Protein AF-A0A420MS93-F1 (afdb_monomer_lite)

Secondary structure (DSSP, 8-state):
-TTTS---TT---TT-HHHHHHHHHTB-TTT--BPPHHHHHHHHHHHHHHHHHHHHHHHS-SS-B-SSSSPBPPGGGSS-HHHHHHHHIIIIISTTSSSHHHHHHHHHHHHHHHHHHH-SPPSEEE-TTSSEEEETTTEEEEHHHHHHHHHHHHHHHHHHHHHHTTT------GGG----TT---TT--GGGS--TTTTTTSS--

Structure (mmCIF, N/CA/C/O backbone):
data_AF-A0A420MS93-F1
#
_entry.id   AF-A0A420MS93-F1
#
loop_
_atom_site.group_PDB
_atom_site.id
_atom_site.type_symbol
_atom_site.label_atom_id
_atom_site.label_alt_id
_atom_site.label_comp_id
_atom_site.label_asym_id
_atom_site.label_entity_id
_atom_site.label_seq_id
_atom_site.pdbx_PDB_ins_code
_atom_site.Cartn_x
_atom_site.Cartn_y
_atom_site.Cartn_z
_atom_site.occupancy
_atom_site.B_iso_or_equiv
_atom_site.auth_seq_id
_atom_site.auth_comp_id
_atom_site.auth_asym_id
_atom_site.auth_atom_id
_atom_site.pdbx_PDB_model_num
ATOM 1 N N . MET A 1 1 ? 5.682 6.667 -18.862 1.00 58.97 1 MET A N 1
ATOM 2 C CA . MET A 1 1 ? 6.624 5.727 -18.211 1.00 58.97 1 MET A CA 1
ATOM 3 C C . MET A 1 1 ? 7.854 6.373 -17.605 1.00 58.97 1 MET A C 1
ATOM 5 O O . MET A 1 1 ? 8.342 5.848 -16.616 1.00 58.97 1 MET A O 1
ATOM 9 N N . MET A 1 2 ? 8.303 7.520 -18.122 1.00 74.69 2 MET A N 1
ATOM 10 C CA . MET A 1 2 ? 9.523 8.202 -17.669 1.00 74.69 2 MET A CA 1
ATOM 11 C C . MET A 1 2 ? 9.605 8.448 -16.148 1.00 74.69 2 MET A C 1
ATOM 13 O O . MET A 1 2 ? 10.690 8.415 -15.587 1.00 74.69 2 MET A O 1
ATOM 17 N N . PHE A 1 3 ? 8.464 8.616 -15.470 1.00 87.88 3 PHE A N 1
ATOM 1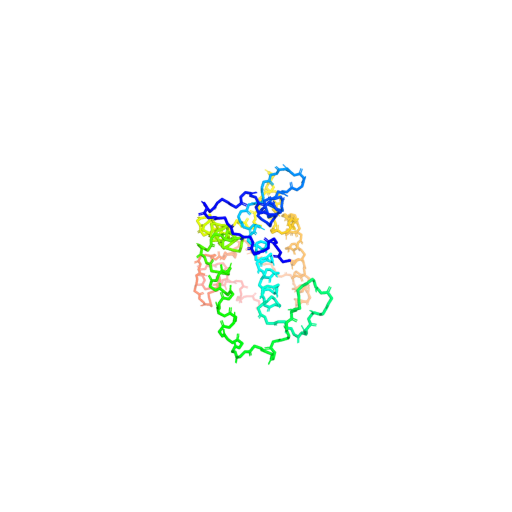8 C CA . PHE A 1 3 ? 8.397 8.848 -14.025 1.00 87.88 3 PHE A CA 1
ATOM 19 C C . PHE A 1 3 ? 8.628 7.594 -13.161 1.00 87.88 3 PHE A C 1
ATOM 21 O O . PHE A 1 3 ? 9.177 7.721 -12.076 1.00 87.88 3 PHE A O 1
ATOM 28 N N . TRP A 1 4 ? 8.257 6.389 -13.618 1.00 91.81 4 TRP A N 1
ATOM 29 C CA . TRP A 1 4 ? 8.509 5.136 -12.878 1.00 91.81 4 TRP A CA 1
ATOM 30 C C . TRP A 1 4 ? 9.915 4.589 -13.117 1.00 91.81 4 TRP A C 1
ATOM 32 O O . TRP A 1 4 ? 10.480 3.935 -12.245 1.00 91.81 4 TRP A O 1
ATOM 42 N N . THR A 1 5 ? 10.473 4.852 -14.298 1.00 92.88 5 THR A N 1
ATOM 43 C CA . THR A 1 5 ? 11.797 4.372 -14.716 1.00 92.88 5 THR A CA 1
ATOM 44 C C . THR A 1 5 ? 12.932 5.320 -14.335 1.00 92.88 5 THR A C 1
ATOM 46 O O . THR A 1 5 ? 14.063 5.094 -14.762 1.00 92.88 5 THR A O 1
ATOM 49 N N . HIS A 1 6 ? 12.641 6.393 -13.594 1.00 91.62 6 HIS A N 1
ATOM 50 C CA . HIS A 1 6 ? 13.655 7.301 -13.067 1.00 91.62 6 HIS A CA 1
ATOM 51 C C . HIS A 1 6 ? 14.640 6.527 -12.179 1.00 91.62 6 HIS A C 1
ATOM 53 O O . HIS A 1 6 ? 14.232 5.651 -11.414 1.00 91.62 6 HIS A O 1
ATOM 59 N N . GLN A 1 7 ? 15.929 6.830 -12.310 1.00 91.38 7 GLN A N 1
ATOM 60 C CA . GLN A 1 7 ? 16.981 6.299 -11.451 1.00 91.38 7 GLN A CA 1
ATOM 61 C C . GLN A 1 7 ? 17.921 7.444 -11.098 1.00 91.38 7 GLN A C 1
ATOM 63 O O . GLN A 1 7 ? 18.347 8.170 -11.999 1.00 91.38 7 GLN A O 1
ATOM 68 N N . ASP A 1 8 ? 18.253 7.568 -9.819 1.00 89.19 8 ASP A N 1
ATOM 69 C CA . ASP A 1 8 ? 19.239 8.531 -9.337 1.00 89.19 8 ASP A CA 1
ATOM 70 C C . ASP A 1 8 ? 20.461 7.765 -8.799 1.00 89.19 8 ASP A C 1
ATOM 72 O O . ASP A 1 8 ? 20.316 6.994 -7.849 1.00 89.19 8 ASP A O 1
ATOM 76 N N . PRO A 1 9 ? 21.662 7.931 -9.382 1.00 84.88 9 PRO A N 1
ATOM 77 C CA . PRO A 1 9 ? 22.868 7.242 -8.920 1.00 84.88 9 PRO A CA 1
ATOM 78 C C . PRO A 1 9 ? 23.275 7.563 -7.476 1.00 84.88 9 PRO A C 1
ATOM 80 O O . PRO A 1 9 ? 23.939 6.745 -6.844 1.00 84.88 9 PRO A O 1
ATOM 83 N N . ALA A 1 10 ? 22.903 8.736 -6.957 1.00 86.50 10 ALA A N 1
ATOM 84 C CA . ALA A 1 10 ? 23.150 9.128 -5.572 1.00 86.50 10 ALA A CA 1
ATOM 85 C C . ALA A 1 10 ? 22.087 8.573 -4.608 1.00 86.50 10 ALA A C 1
ATOM 87 O O . ALA A 1 10 ? 22.232 8.696 -3.393 1.00 86.50 10 ALA A O 1
ATOM 88 N N . GLY A 1 11 ? 21.022 7.959 -5.136 1.00 83.62 11 GLY A N 1
ATOM 89 C CA . GLY A 1 11 ? 19.898 7.457 -4.355 1.00 83.62 11 GLY A CA 1
ATOM 90 C C . GLY A 1 11 ? 18.950 8.546 -3.855 1.00 83.62 11 GLY A C 1
ATOM 91 O O . GLY A 1 11 ? 18.032 8.229 -3.103 1.00 83.62 11 GLY A O 1
ATOM 92 N N . ASP A 1 12 ? 19.132 9.802 -4.274 1.00 88.69 12 ASP A N 1
ATOM 93 C CA . ASP A 1 12 ? 18.211 10.880 -3.927 1.00 88.69 12 ASP A CA 1
ATOM 94 C C . ASP A 1 12 ? 16.959 10.825 -4.809 1.00 88.69 12 ASP A C 1
ATOM 96 O O . ASP A 1 12 ? 16.987 11.088 -6.008 1.00 88.69 12 ASP A O 1
ATOM 100 N N . MET A 1 13 ? 15.826 10.484 -4.201 1.00 91.31 13 MET A N 1
ATOM 101 C CA . MET A 1 13 ? 14.543 10.413 -4.896 1.00 91.31 13 MET A CA 1
ATOM 102 C C . MET A 1 13 ? 13.742 11.721 -4.825 1.00 91.31 13 MET A C 1
ATOM 104 O O . MET A 1 13 ? 12.578 11.736 -5.230 1.00 91.31 13 MET A O 1
ATOM 108 N N . SER A 1 14 ? 14.325 12.823 -4.343 1.00 85.00 14 SER A N 1
ATOM 109 C CA . SER A 1 14 ? 13.654 14.127 -4.234 1.00 85.00 14 SER A CA 1
ATOM 110 C C . SER A 1 14 ? 13.146 14.660 -5.581 1.00 85.00 14 SER A C 1
ATOM 112 O O . SER A 1 14 ? 12.077 15.270 -5.651 1.00 85.00 14 SER A O 1
ATOM 114 N N . SER A 1 15 ? 13.867 14.368 -6.667 1.00 87.50 15 SER A N 1
ATOM 115 C CA . SER A 1 15 ? 13.507 14.752 -8.036 1.00 87.50 15 SER A CA 1
ATOM 116 C C . SER A 1 15 ? 12.453 13.833 -8.677 1.00 87.50 15 SER A C 1
ATOM 118 O O . SER A 1 15 ? 11.887 14.155 -9.728 1.00 87.50 15 SER A O 1
ATOM 120 N N . SER A 1 16 ? 12.139 12.696 -8.045 1.00 93.00 16 SER A N 1
ATOM 121 C CA . SER A 1 16 ? 11.143 11.755 -8.547 1.00 93.00 16 SER A CA 1
ATOM 122 C C . SER A 1 16 ? 9.730 12.293 -8.356 1.00 93.00 16 SER A C 1
ATOM 124 O O . SER A 1 16 ? 9.219 12.412 -7.241 1.00 93.00 16 SER A O 1
ATOM 126 N N . VAL A 1 17 ? 9.035 12.501 -9.476 1.00 93.88 17 VAL A N 1
ATOM 127 C CA . VAL A 1 17 ? 7.630 12.940 -9.500 1.00 93.88 17 VAL A CA 1
ATOM 128 C C . VAL A 1 17 ? 6.725 12.014 -8.681 1.00 93.88 17 VAL A C 1
ATOM 130 O O . VAL A 1 17 ? 5.803 12.483 -8.019 1.00 93.88 17 VAL A O 1
ATOM 133 N N . ILE A 1 18 ? 6.978 10.701 -8.694 1.00 94.12 18 ILE A N 1
ATOM 134 C CA . ILE A 1 18 ? 6.162 9.735 -7.942 1.00 94.12 18 ILE A CA 1
ATOM 135 C C . ILE A 1 18 ? 6.384 9.884 -6.447 1.00 94.12 18 ILE A C 1
ATOM 137 O O . ILE A 1 18 ? 5.424 9.823 -5.680 1.00 94.12 18 ILE A O 1
ATOM 141 N N . ILE A 1 19 ? 7.634 10.053 -6.025 1.00 94.62 19 ILE A N 1
ATOM 142 C CA . ILE A 1 19 ? 7.959 10.187 -4.606 1.00 94.62 19 ILE A CA 1
ATOM 143 C C . ILE A 1 19 ? 7.443 11.520 -4.082 1.00 94.62 19 ILE A C 1
ATOM 145 O O . ILE A 1 19 ? 6.786 11.542 -3.043 1.00 94.62 19 ILE A O 1
ATOM 149 N N . TYR A 1 20 ? 7.577 12.590 -4.866 1.00 93.62 20 TYR A N 1
ATOM 150 C CA . TYR A 1 20 ? 6.953 13.872 -4.562 1.00 93.62 20 TYR A CA 1
ATOM 151 C C . TYR A 1 20 ? 5.424 13.763 -4.442 1.00 93.62 20 TYR A C 1
ATOM 153 O O . TYR A 1 20 ? 4.840 14.177 -3.441 1.00 93.62 20 TYR A O 1
ATOM 161 N N . TYR A 1 21 ? 4.760 13.131 -5.416 1.00 93.19 21 TYR A N 1
ATOM 162 C CA . TYR A 1 21 ? 3.319 12.866 -5.359 1.00 93.19 21 TYR A CA 1
ATOM 163 C C . TYR A 1 21 ? 2.933 12.054 -4.114 1.00 93.19 21 TYR A C 1
ATOM 165 O O . TYR A 1 21 ? 1.955 12.376 -3.441 1.00 93.19 21 TYR A O 1
ATOM 173 N N . THR A 1 22 ? 3.719 11.033 -3.771 1.00 94.00 22 THR A N 1
ATOM 174 C CA . THR A 1 22 ? 3.497 10.192 -2.585 1.00 94.00 22 THR A CA 1
ATOM 175 C C . THR A 1 22 ? 3.595 11.007 -1.301 1.00 94.00 22 THR A C 1
ATOM 177 O O . THR A 1 22 ? 2.744 10.860 -0.425 1.00 94.00 22 THR A O 1
ATOM 180 N N . ALA A 1 23 ? 4.583 11.900 -1.203 1.00 92.12 23 ALA A N 1
ATOM 181 C CA . ALA A 1 23 ? 4.745 12.792 -0.062 1.00 92.12 23 ALA A CA 1
ATOM 182 C C . ALA A 1 23 ? 3.532 13.721 0.103 1.00 92.12 23 ALA A C 1
ATOM 184 O O . ALA A 1 23 ? 2.982 13.819 1.199 1.00 92.12 23 ALA A O 1
ATOM 185 N N . VAL A 1 24 ? 3.048 14.323 -0.991 1.00 92.38 24 VAL A N 1
ATOM 186 C CA . VAL A 1 24 ? 1.844 15.176 -0.981 1.00 92.38 24 VAL A CA 1
ATOM 187 C C . VAL A 1 24 ? 0.596 14.383 -0.582 1.00 92.38 24 VAL A C 1
ATOM 189 O O . VAL A 1 24 ? -0.194 14.844 0.241 1.00 92.38 24 VAL A O 1
ATOM 192 N N . MET A 1 25 ? 0.424 13.168 -1.109 1.00 91.31 25 MET A N 1
ATOM 193 C CA . MET A 1 25 ? -0.676 12.270 -0.727 1.00 91.31 25 MET A CA 1
ATOM 194 C C . MET A 1 25 ? -0.589 11.811 0.735 1.00 91.31 25 MET A C 1
ATOM 196 O O . MET A 1 25 ? -1.599 11.432 1.328 1.00 91.31 25 MET A O 1
ATOM 200 N N . GLY A 1 26 ? 0.603 11.878 1.329 1.00 90.62 26 GLY A N 1
ATOM 201 C CA . GLY A 1 26 ? 0.845 11.649 2.745 1.00 90.62 26 GLY A CA 1
ATOM 202 C C . GLY A 1 26 ? 0.330 12.762 3.660 1.00 90.62 26 GLY A C 1
ATOM 203 O O . GLY A 1 26 ? 0.354 12.567 4.872 1.00 90.62 26 GLY A O 1
ATOM 204 N N . ILE A 1 27 ? -0.169 13.888 3.137 1.00 91.75 27 ILE A N 1
ATOM 205 C CA . ILE A 1 27 ? -0.655 15.026 3.931 1.00 91.75 27 ILE A CA 1
ATOM 206 C C . ILE A 1 27 ? -2.189 15.021 4.005 1.00 91.75 27 ILE A C 1
ATOM 208 O O . ILE A 1 27 ? -2.900 14.993 2.998 1.00 91.75 27 ILE A O 1
ATOM 212 N N . ARG A 1 28 ? -2.731 15.110 5.222 1.00 88.56 28 ARG A N 1
ATOM 213 C CA . ARG A 1 28 ? -4.166 15.289 5.470 1.00 88.56 28 ARG A CA 1
ATOM 214 C C . ARG A 1 28 ? -4.577 16.720 5.127 1.00 88.56 28 ARG A C 1
ATOM 216 O O . ARG A 1 28 ? -4.186 17.660 5.811 1.00 88.56 28 ARG A O 1
ATOM 223 N N . ARG A 1 29 ? -5.462 16.884 4.137 1.00 84.81 29 ARG A N 1
ATOM 224 C CA . ARG A 1 29 ? -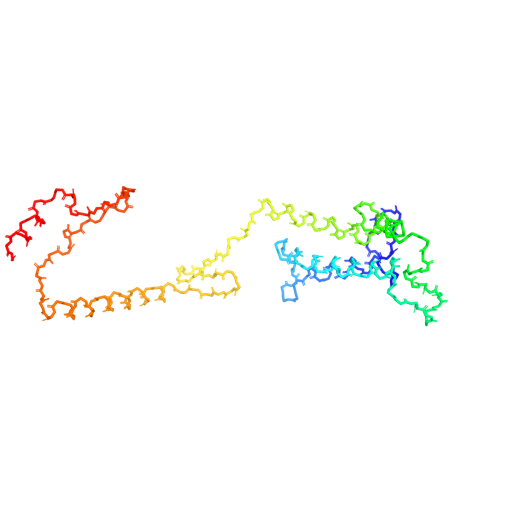5.913 18.208 3.652 1.00 84.81 29 ARG A CA 1
ATOM 225 C C . ARG A 1 29 ? -6.475 19.143 4.729 1.00 84.81 29 ARG A C 1
ATOM 227 O O . ARG A 1 29 ? -6.291 20.345 4.624 1.00 84.81 29 ARG A O 1
ATOM 234 N N . ARG A 1 30 ? -7.207 18.619 5.721 1.00 83.81 30 ARG A N 1
ATOM 235 C CA . ARG A 1 30 ? -7.884 19.456 6.733 1.00 83.81 30 ARG A CA 1
ATOM 236 C C . ARG A 1 30 ? -6.953 19.920 7.849 1.00 83.81 30 ARG A C 1
ATOM 238 O O . ARG A 1 30 ? -7.045 21.060 8.273 1.00 83.81 30 ARG A O 1
ATOM 245 N N . SER A 1 31 ? -6.100 19.027 8.341 1.00 87.06 31 SER A N 1
ATOM 246 C CA . SER A 1 31 ? -5.219 19.298 9.482 1.00 87.06 31 SER A CA 1
ATOM 247 C C . SER A 1 31 ? -3.816 19.736 9.072 1.00 87.06 31 SER A C 1
ATOM 249 O O . SER A 1 31 ? -3.033 20.093 9.943 1.00 87.06 31 SER A O 1
ATOM 251 N N . MET A 1 32 ? -3.477 19.656 7.777 1.00 88.44 32 MET A N 1
ATOM 252 C CA . MET A 1 32 ? -2.122 19.870 7.251 1.00 88.44 32 MET A CA 1
ATOM 253 C C . MET A 1 32 ? -1.053 19.024 7.963 1.00 88.44 32 MET A C 1
ATOM 255 O O . MET A 1 32 ? 0.122 19.370 7.985 1.00 88.44 32 MET A O 1
ATOM 259 N N . SER A 1 33 ? -1.464 17.891 8.537 1.00 88.31 33 SER A N 1
ATOM 260 C CA . SER A 1 33 ? -0.591 16.944 9.227 1.00 88.31 33 SER A CA 1
ATOM 261 C C . SER A 1 33 ? -0.389 15.683 8.395 1.00 88.31 33 SER A C 1
ATOM 263 O O . SER A 1 33 ? -1.230 15.336 7.562 1.00 88.31 33 SER A O 1
ATOM 265 N N . TYR A 1 34 ? 0.713 14.969 8.618 1.00 87.88 34 TYR A N 1
ATOM 266 C CA . TYR A 1 34 ? 0.959 13.706 7.928 1.00 87.88 34 TYR A CA 1
ATOM 267 C C . TYR A 1 34 ? -0.039 12.620 8.346 1.00 87.88 34 TYR A C 1
ATOM 269 O O . TYR A 1 34 ? -0.507 12.567 9.489 1.00 87.88 34 TYR A O 1
ATOM 277 N N . TYR A 1 35 ? -0.364 11.722 7.417 1.00 87.00 35 TYR A N 1
ATOM 278 C CA . TYR A 1 35 ? -1.049 10.488 7.758 1.00 87.00 35 TYR A CA 1
ATOM 279 C C . TYR A 1 35 ? -0.161 9.659 8.692 1.00 87.00 35 TYR A C 1
ATOM 281 O O . TYR A 1 35 ? 1.018 9.456 8.403 1.00 87.00 35 TYR A O 1
ATOM 289 N N . PRO A 1 36 ? -0.724 9.135 9.788 1.00 86.88 36 PRO A N 1
ATOM 290 C CA . PRO A 1 36 ? -0.002 8.214 10.645 1.00 86.88 36 PRO A CA 1
ATOM 291 C C . PRO A 1 36 ? 0.289 6.911 9.891 1.00 86.88 36 PRO A C 1
ATOM 293 O O . PRO A 1 36 ? -0.426 6.557 8.945 1.00 86.88 36 PRO A O 1
ATOM 296 N N . ALA A 1 37 ? 1.308 6.176 10.336 1.00 87.38 37 ALA A N 1
ATOM 297 C CA . ALA A 1 37 ? 1.799 4.976 9.656 1.00 87.38 37 ALA A CA 1
ATOM 298 C C . ALA 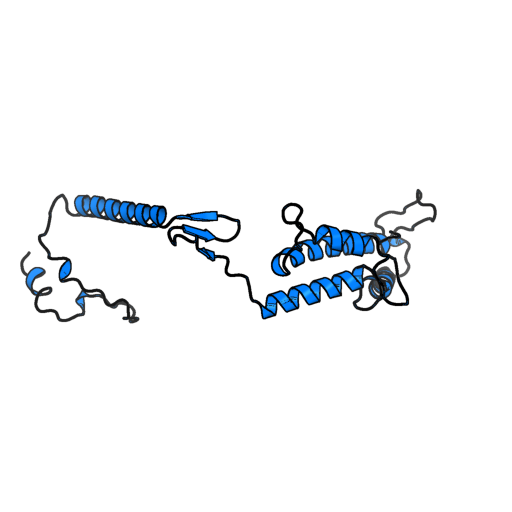A 1 37 ? 0.695 3.934 9.382 1.00 87.38 37 ALA A C 1
ATOM 300 O O . ALA A 1 37 ? 0.653 3.331 8.310 1.00 87.38 37 ALA A O 1
ATOM 301 N N . HIS A 1 38 ? -0.258 3.773 10.306 1.00 83.81 38 HIS A N 1
ATOM 302 C CA . HIS A 1 38 ? -1.387 2.853 10.139 1.00 83.81 38 HIS A CA 1
ATOM 303 C C . HIS A 1 38 ? -2.276 3.201 8.930 1.00 83.81 38 HIS A C 1
ATOM 305 O O . HIS A 1 38 ? -2.710 2.300 8.215 1.00 83.81 38 HIS A O 1
ATOM 311 N N . ASN A 1 39 ? -2.471 4.491 8.636 1.00 85.06 39 ASN A N 1
ATOM 312 C CA . ASN A 1 39 ? -3.317 4.951 7.530 1.00 85.06 39 ASN A CA 1
ATOM 313 C C . ASN A 1 39 ? -2.557 5.135 6.209 1.00 85.06 39 ASN A C 1
ATOM 315 O O . ASN A 1 39 ? -3.183 5.176 5.151 1.00 85.06 39 ASN A O 1
ATOM 319 N N . SER A 1 40 ? -1.225 5.231 6.232 1.00 85.75 40 SER A N 1
ATOM 320 C CA . SER A 1 40 ? -0.425 5.424 5.014 1.00 85.75 40 SER A CA 1
ATOM 321 C C . SER A 1 40 ? -0.150 4.118 4.255 1.00 85.75 40 SER A C 1
ATOM 323 O O . SER A 1 40 ? -0.014 4.130 3.029 1.00 85.75 40 SER A O 1
ATOM 325 N N . THR A 1 41 ? -0.129 2.969 4.944 1.00 86.81 41 THR A N 1
ATOM 326 C CA . THR A 1 41 ? 0.197 1.664 4.330 1.00 86.81 41 THR A CA 1
ATOM 327 C C . THR A 1 41 ? -0.748 1.257 3.198 1.00 86.81 41 THR A C 1
ATOM 329 O O . THR A 1 41 ? -0.290 0.677 2.208 1.00 86.81 41 THR A O 1
ATOM 332 N N . GLY A 1 42 ? -2.043 1.572 3.313 1.00 89.06 42 GLY A N 1
ATOM 333 C CA . GLY A 1 42 ? -3.043 1.296 2.279 1.00 89.06 42 GLY A CA 1
ATOM 334 C C . GLY A 1 42 ? -2.796 2.101 1.001 1.00 89.06 42 GLY A C 1
ATOM 335 O O . GLY A 1 42 ? -2.749 1.529 -0.087 1.00 89.06 42 GLY A O 1
ATOM 336 N N . GLY A 1 43 ? -2.548 3.408 1.138 1.00 91.31 43 GLY A N 1
ATOM 337 C CA . GLY A 1 43 ? -2.231 4.289 0.009 1.00 91.31 43 GLY A CA 1
ATOM 338 C C . GLY A 1 43 ? -0.942 3.880 -0.709 1.00 91.31 43 GLY A C 1
ATOM 339 O O . GLY A 1 43 ? -0.932 3.741 -1.932 1.00 91.31 43 GLY A O 1
ATOM 340 N N . LEU A 1 44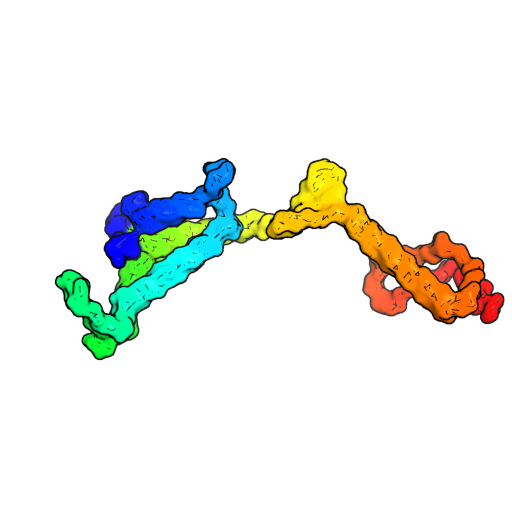 ? 0.117 3.578 0.052 1.00 94.25 44 LEU A N 1
ATOM 341 C CA . LEU A 1 44 ? 1.371 3.056 -0.502 1.00 94.25 44 LEU A CA 1
ATOM 342 C C . LEU A 1 44 ? 1.155 1.729 -1.240 1.00 94.25 44 LEU A C 1
ATOM 344 O O . LEU A 1 44 ? 1.682 1.531 -2.332 1.00 94.25 44 LEU A O 1
ATOM 348 N N . ALA A 1 45 ? 0.356 0.813 -0.682 1.00 94.00 45 ALA A N 1
ATOM 349 C CA . ALA A 1 45 ? 0.057 -0.460 -1.332 1.00 94.00 45 ALA A CA 1
ATOM 350 C C . ALA A 1 45 ? -0.695 -0.282 -2.659 1.00 94.00 45 ALA A C 1
ATOM 352 O O . ALA A 1 45 ? -0.351 -0.958 -3.629 1.00 94.00 45 ALA A O 1
ATOM 353 N N . ALA A 1 46 ? -1.668 0.630 -2.712 1.00 94.56 46 ALA A N 1
ATOM 354 C CA . ALA A 1 46 ? -2.395 0.950 -3.937 1.00 94.56 46 ALA A CA 1
ATOM 355 C C . ALA A 1 46 ? -1.459 1.532 -5.008 1.00 94.56 46 ALA A C 1
ATOM 357 O O . ALA A 1 46 ? -1.451 1.057 -6.143 1.00 94.56 46 ALA A O 1
ATOM 358 N N . LEU A 1 47 ? -0.604 2.490 -4.637 1.00 95.00 47 LEU A N 1
ATOM 359 C CA . LEU A 1 47 ? 0.351 3.094 -5.567 1.00 95.00 47 LEU A CA 1
ATOM 360 C C . LEU A 1 47 ? 1.369 2.071 -6.098 1.00 95.00 47 LEU A C 1
ATOM 362 O O . LEU A 1 47 ? 1.630 2.022 -7.299 1.00 95.00 47 LEU A O 1
ATOM 366 N N . MET A 1 48 ? 1.892 1.198 -5.232 1.00 95.56 48 MET A N 1
ATOM 367 C CA . MET A 1 48 ? 2.760 0.092 -5.651 1.00 95.56 48 MET A CA 1
ATOM 368 C C . MET A 1 48 ? 2.041 -0.891 -6.583 1.00 95.56 48 MET A C 1
ATOM 370 O O . MET A 1 48 ? 2.664 -1.441 -7.489 1.00 95.56 48 MET A O 1
ATOM 374 N N . TRP A 1 49 ? 0.747 -1.145 -6.377 1.00 96.50 49 TRP A N 1
ATOM 375 C CA . TRP A 1 49 ? -0.027 -2.014 -7.264 1.00 96.50 49 TRP A CA 1
ATOM 376 C C . TRP A 1 49 ? -0.159 -1.406 -8.664 1.00 96.50 49 TRP A C 1
ATOM 378 O O . TRP A 1 49 ? 0.135 -2.083 -9.648 1.00 96.50 49 TRP A O 1
ATOM 388 N N . VAL A 1 50 ? -0.481 -0.110 -8.749 1.00 95.62 50 VAL A N 1
ATOM 389 C CA . VAL A 1 50 ? -0.502 0.635 -10.019 1.00 95.62 50 VAL A CA 1
ATOM 390 C C . VAL A 1 50 ? 0.869 0.591 -10.697 1.00 95.62 50 VAL A C 1
ATOM 392 O O . VAL A 1 50 ? 0.955 0.289 -11.885 1.00 95.62 50 VAL A O 1
ATOM 395 N N . GLY A 1 51 ? 1.949 0.814 -9.942 1.00 95.12 51 GLY A N 1
ATOM 396 C CA . GLY A 1 51 ? 3.316 0.709 -10.456 1.00 95.12 51 GLY A CA 1
ATOM 397 C C . GLY A 1 51 ? 3.616 -0.667 -11.052 1.00 95.12 51 GLY A C 1
ATOM 398 O O . GLY A 1 51 ? 4.136 -0.751 -12.160 1.00 95.12 51 GLY A O 1
ATOM 399 N N . ARG A 1 52 ? 3.231 -1.756 -10.375 1.00 95.62 52 ARG A N 1
ATOM 400 C CA . ARG A 1 52 ? 3.402 -3.127 -10.893 1.00 95.62 52 ARG A CA 1
ATOM 401 C C . ARG A 1 52 ? 2.618 -3.375 -12.174 1.00 95.62 52 ARG A C 1
ATOM 403 O O . ARG A 1 52 ? 3.170 -3.974 -13.087 1.00 95.62 52 ARG A O 1
ATOM 410 N N . ALA A 1 53 ? 1.368 -2.922 -12.245 1.00 95.31 53 ALA A N 1
ATOM 411 C CA . ALA A 1 53 ? 0.545 -3.069 -13.444 1.00 95.31 53 ALA A CA 1
ATOM 412 C C . ALA A 1 53 ? 1.167 -2.328 -14.637 1.00 95.31 53 ALA A C 1
ATOM 414 O O . ALA A 1 53 ? 1.290 -2.884 -15.725 1.00 95.31 53 ALA A O 1
ATOM 415 N N . LEU A 1 54 ? 1.651 -1.106 -14.404 1.00 94.75 54 LEU A N 1
ATOM 416 C CA . LEU A 1 54 ? 2.378 -0.337 -15.407 1.00 94.75 54 LEU A CA 1
ATOM 417 C C . LEU A 1 54 ? 3.666 -1.057 -15.825 1.00 94.75 54 LEU A C 1
ATOM 419 O O . LEU A 1 54 ? 3.896 -1.241 -17.015 1.00 94.75 54 LEU A O 1
ATOM 423 N N . PHE A 1 55 ? 4.491 -1.515 -14.883 1.00 95.75 55 PHE A N 1
ATOM 424 C CA . PHE A 1 55 ? 5.719 -2.241 -15.214 1.00 95.75 55 PHE A CA 1
ATOM 425 C C . PHE A 1 55 ? 5.472 -3.570 -15.932 1.00 95.75 55 PHE A C 1
ATOM 427 O O . PHE A 1 55 ? 6.314 -3.983 -16.725 1.00 95.75 55 PHE A O 1
ATOM 434 N N . LEU A 1 56 ? 4.338 -4.226 -15.687 1.00 95.19 56 LEU A N 1
ATOM 435 C CA . LEU A 1 56 ? 3.948 -5.417 -16.430 1.00 95.19 56 LEU A CA 1
ATOM 436 C C . LEU A 1 56 ? 3.673 -5.073 -17.897 1.00 95.19 56 LEU A C 1
ATOM 438 O O . LEU A 1 56 ? 4.250 -5.712 -18.772 1.00 95.19 56 LEU A O 1
ATOM 442 N N . GLU A 1 57 ? 2.892 -4.021 -18.155 1.00 94.44 57 GLU A N 1
ATOM 443 C CA . GLU A 1 57 ? 2.655 -3.530 -19.520 1.00 94.44 57 GLU A CA 1
ATOM 444 C C . GLU A 1 57 ? 3.957 -3.035 -20.171 1.00 94.44 57 GLU A C 1
ATOM 446 O O . GLU A 1 57 ? 4.199 -3.271 -21.347 1.00 94.44 57 GLU A O 1
ATOM 451 N N . TYR A 1 58 ? 4.850 -2.407 -19.399 1.00 92.88 58 TYR A N 1
ATOM 452 C CA . TYR A 1 58 ? 6.180 -1.995 -19.859 1.00 92.88 58 TYR A CA 1
ATOM 453 C C . TYR A 1 58 ? 7.049 -3.195 -20.274 1.00 92.88 58 TYR A C 1
ATOM 455 O O . TYR A 1 58 ? 7.758 -3.158 -21.282 1.00 92.88 58 TYR A O 1
ATOM 463 N N . ALA A 1 59 ? 7.048 -4.255 -19.467 1.00 94.62 59 ALA A N 1
ATOM 464 C CA . ALA A 1 59 ? 7.881 -5.424 -19.702 1.00 94.62 59 ALA A CA 1
ATOM 465 C C . ALA A 1 59 ? 7.354 -6.268 -20.865 1.00 94.62 59 ALA A C 1
ATOM 467 O O . ALA A 1 59 ? 8.145 -6.694 -21.708 1.00 94.62 59 ALA A O 1
ATOM 468 N N . LEU A 1 60 ? 6.042 -6.507 -20.888 1.00 96.00 60 LEU A N 1
ATOM 469 C CA . LEU A 1 60 ? 5.361 -7.439 -21.780 1.00 96.00 60 LEU A CA 1
ATOM 470 C C . LEU A 1 60 ? 4.015 -6.853 -22.240 1.00 96.00 60 LEU A C 1
ATOM 472 O O . LEU A 1 60 ? 2.968 -7.286 -21.752 1.00 96.00 60 LEU A O 1
ATOM 476 N N . PRO A 1 61 ? 4.022 -5.903 -23.191 1.00 94.88 61 PRO A N 1
ATOM 477 C CA . PRO A 1 61 ? 2.796 -5.312 -23.704 1.00 94.88 61 PRO A CA 1
ATOM 478 C C . PRO A 1 61 ? 1.866 -6.358 -24.299 1.00 94.88 61 PRO A C 1
ATOM 480 O O . PRO A 1 61 ? 2.310 -7.224 -25.063 1.00 94.88 61 PRO A O 1
ATOM 483 N N . LEU A 1 62 ? 0.568 -6.263 -24.021 1.00 93.50 62 LEU A N 1
ATOM 484 C CA . LEU A 1 62 ? -0.386 -7.183 -24.646 1.00 93.50 62 LEU A CA 1
ATOM 485 C C . LEU A 1 62 ? -0.469 -6.942 -26.159 1.00 93.50 62 LEU A C 1
ATOM 487 O O . LEU A 1 62 ? -0.513 -7.887 -26.946 1.00 93.50 62 LEU A O 1
ATOM 491 N N . TYR A 1 63 ? -0.434 -5.673 -26.562 1.00 93.56 63 TYR A N 1
ATOM 492 C CA . TYR A 1 63 ? -0.491 -5.251 -27.955 1.00 93.56 63 TYR A CA 1
ATOM 493 C C . TYR A 1 63 ? 0.748 -4.451 -28.333 1.00 93.56 63 TYR A C 1
ATOM 495 O O . TYR A 1 63 ? 1.412 -3.845 -27.497 1.00 93.56 63 TYR A O 1
ATOM 503 N N . ARG A 1 64 ? 1.052 -4.435 -29.631 1.00 93.44 64 ARG A N 1
ATOM 504 C CA . ARG A 1 64 ? 2.099 -3.565 -30.165 1.00 93.44 64 ARG A CA 1
ATOM 505 C C . ARG A 1 64 ? 1.642 -2.107 -30.070 1.00 93.44 64 ARG A C 1
ATOM 507 O O . ARG A 1 64 ? 0.500 -1.803 -30.417 1.00 93.44 64 ARG A O 1
ATOM 514 N N . TYR A 1 65 ? 2.538 -1.208 -29.681 1.00 92.69 65 TYR A N 1
ATOM 515 C CA . TYR A 1 65 ? 2.280 0.230 -29.711 1.00 92.69 65 TYR A CA 1
ATOM 516 C C . TYR A 1 65 ? 3.005 0.861 -30.899 1.00 92.69 65 TYR A C 1
ATOM 518 O O . TYR A 1 65 ? 4.223 1.044 -30.877 1.00 92.69 65 TYR A O 1
ATOM 526 N N . THR A 1 66 ? 2.246 1.202 -31.941 1.00 90.25 66 THR A N 1
ATOM 527 C CA . THR A 1 66 ? 2.757 1.852 -33.162 1.00 90.25 66 THR A CA 1
ATOM 528 C C . THR A 1 66 ? 2.659 3.375 -33.123 1.00 90.25 66 THR A C 1
ATOM 530 O O . THR A 1 66 ? 3.272 4.046 -33.943 1.00 90.25 66 THR A O 1
ATOM 533 N N . THR A 1 67 ? 1.891 3.928 -32.180 1.00 88.44 67 THR A N 1
ATOM 534 C CA . THR A 1 67 ? 1.656 5.373 -32.028 1.00 88.44 67 THR A CA 1
ATOM 535 C C . THR A 1 67 ? 2.720 6.080 -31.188 1.00 88.44 67 THR A C 1
ATOM 537 O O . THR A 1 67 ? 2.720 7.305 -31.097 1.00 88.44 67 THR A O 1
ATOM 540 N N . LEU A 1 68 ? 3.612 5.325 -30.543 1.00 85.50 68 LEU A N 1
ATOM 541 C CA . LEU A 1 68 ? 4.698 5.871 -29.738 1.00 85.50 68 LEU A CA 1
ATOM 542 C C . LEU A 1 68 ? 5.882 6.265 -30.626 1.00 85.50 68 LEU A C 1
ATOM 544 O O . LEU A 1 68 ? 6.114 5.659 -31.668 1.00 85.50 68 LEU A O 1
ATOM 548 N N . ALA A 1 69 ? 6.673 7.240 -30.167 1.00 82.19 69 ALA A N 1
ATOM 549 C CA . ALA A 1 69 ? 7.881 7.690 -30.867 1.00 82.19 69 ALA A CA 1
ATOM 550 C C . ALA A 1 69 ? 8.883 6.550 -31.134 1.00 82.19 69 ALA A C 1
ATOM 552 O O . ALA A 1 69 ? 9.612 6.581 -32.121 1.00 82.19 69 ALA A O 1
ATOM 553 N N . TYR A 1 70 ? 8.887 5.530 -30.273 1.00 82.12 70 TYR A N 1
ATOM 554 C CA . TYR A 1 70 ? 9.623 4.288 -30.474 1.00 82.12 70 TYR A CA 1
ATOM 555 C C . TYR A 1 70 ? 8.639 3.129 -30.572 1.00 82.12 70 TYR A C 1
ATOM 557 O O . TYR A 1 70 ? 7.771 2.979 -29.710 1.00 82.12 70 TYR A O 1
ATOM 565 N N . HIS A 1 71 ? 8.798 2.302 -31.608 1.00 84.44 71 HIS A N 1
ATOM 566 C CA . HIS A 1 71 ? 7.964 1.123 -31.802 1.00 84.44 71 HIS A CA 1
ATOM 567 C C . HIS A 1 71 ? 8.116 0.170 -30.615 1.00 84.44 71 HIS A C 1
ATOM 569 O O . HIS A 1 71 ? 9.211 -0.329 -30.342 1.00 84.44 71 HIS A O 1
ATOM 575 N N . TRP A 1 72 ? 7.005 -0.105 -29.933 1.00 90.75 72 TRP A N 1
ATOM 576 C CA . TRP A 1 72 ? 6.986 -1.055 -28.830 1.00 90.75 72 TRP A CA 1
ATOM 577 C C . TRP A 1 72 ? 6.373 -2.377 -29.293 1.00 90.75 72 TRP A C 1
ATOM 579 O O . TRP A 1 72 ? 5.196 -2.399 -29.671 1.00 90.75 72 TRP A O 1
ATOM 589 N N . PRO A 1 73 ? 7.136 -3.480 -29.287 1.00 92.81 73 PRO A N 1
ATOM 590 C CA . PRO A 1 73 ? 6.629 -4.768 -29.738 1.00 92.81 73 PRO A CA 1
ATOM 591 C C . PRO A 1 73 ? 5.620 -5.369 -28.747 1.00 92.81 73 PRO A C 1
ATOM 593 O O . PRO A 1 73 ? 5.671 -5.091 -27.550 1.00 92.81 73 PRO A O 1
ATOM 596 N N . SER A 1 74 ? 4.723 -6.225 -29.247 1.00 95.06 74 SER A N 1
ATOM 597 C CA . SER A 1 74 ? 3.855 -7.049 -28.393 1.00 95.06 74 SER A CA 1
ATOM 598 C C . SER A 1 74 ? 4.659 -8.149 -27.697 1.00 95.06 74 SER A C 1
ATOM 600 O O . SER A 1 74 ? 5.713 -8.560 -28.187 1.00 95.06 74 SER A O 1
ATOM 602 N N . ARG A 1 75 ? 4.142 -8.677 -26.582 1.00 95.25 75 ARG A N 1
ATOM 603 C CA . ARG A 1 75 ? 4.816 -9.695 -25.760 1.00 95.25 75 ARG A CA 1
ATOM 604 C C . ARG A 1 75 ? 5.279 -10.932 -26.538 1.00 95.25 75 ARG A C 1
ATOM 606 O O . ARG A 1 75 ? 6.303 -11.515 -26.200 1.00 95.25 75 ARG A O 1
ATOM 613 N N . ASP A 1 76 ? 4.558 -11.302 -27.594 1.00 95.12 76 ASP A N 1
ATOM 614 C CA . ASP A 1 76 ? 4.836 -12.492 -28.410 1.00 95.12 76 ASP A CA 1
ATOM 615 C C . ASP A 1 76 ? 6.070 -12.329 -29.314 1.00 95.12 76 ASP A C 1
ATOM 617 O O . ASP A 1 76 ? 6.566 -13.304 -29.865 1.00 95.12 76 ASP A O 1
ATOM 621 N N . GLN A 1 77 ? 6.577 -11.102 -29.470 1.00 94.81 77 GLN A N 1
ATOM 622 C CA . GLN A 1 77 ? 7.768 -10.811 -30.275 1.00 94.81 77 GLN A CA 1
ATOM 623 C C . GLN A 1 77 ? 9.070 -10.897 -29.464 1.00 94.81 77 GLN A C 1
ATOM 625 O O . GLN A 1 77 ? 10.154 -10.844 -30.044 1.00 94.81 77 GLN A O 1
ATOM 630 N N . TYR A 1 78 ? 8.999 -11.003 -28.132 1.00 94.19 78 TYR A N 1
ATOM 631 C CA . TYR A 1 78 ? 10.188 -11.212 -27.308 1.00 94.19 78 TYR A CA 1
ATOM 632 C C . TYR A 1 78 ? 10.585 -12.689 -27.311 1.00 94.19 78 TYR A C 1
ATOM 634 O O . TYR A 1 78 ? 9.746 -13.557 -27.098 1.00 94.19 78 TYR A O 1
ATOM 642 N N . HIS A 1 79 ? 11.884 -12.957 -27.477 1.00 93.94 79 HIS A N 1
ATOM 643 C CA . HIS A 1 79 ? 12.437 -14.316 -27.494 1.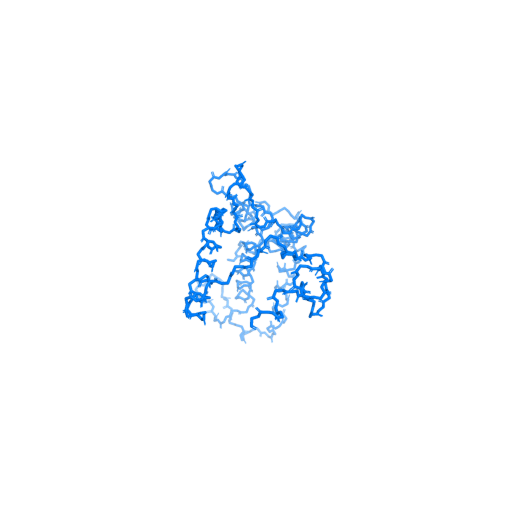00 93.94 79 HIS A CA 1
ATOM 644 C C . HIS A 1 79 ? 12.104 -15.113 -26.221 1.00 93.94 79 HIS A C 1
ATOM 646 O O . HIS A 1 79 ? 11.713 -16.272 -26.297 1.00 93.94 79 HIS A O 1
ATOM 652 N N . SER A 1 80 ? 12.218 -14.468 -25.057 1.00 96.88 80 SER A N 1
ATOM 653 C CA . SER A 1 80 ? 11.887 -15.049 -23.757 1.00 96.88 80 SER A CA 1
ATOM 654 C C . SER A 1 80 ? 11.150 -14.014 -22.911 1.00 96.88 80 SER A C 1
ATOM 656 O O . SER A 1 80 ? 11.727 -13.035 -22.428 1.00 96.88 80 SER A O 1
ATOM 658 N N . GLN A 1 81 ? 9.838 -14.208 -22.751 1.00 96.12 81 GLN A N 1
ATOM 659 C CA . GLN A 1 81 ? 9.006 -13.342 -21.911 1.00 96.12 81 GLN A CA 1
ATOM 660 C C . GLN A 1 81 ? 9.433 -13.373 -20.431 1.00 96.12 81 GLN A C 1
ATOM 662 O O . GLN A 1 81 ? 9.509 -12.299 -19.826 1.00 96.12 81 GLN A O 1
ATOM 667 N N . PRO A 1 82 ? 9.764 -14.542 -19.836 1.00 97.12 82 PRO A N 1
ATOM 668 C CA . PRO A 1 82 ? 10.238 -14.602 -18.456 1.00 97.12 82 PRO A CA 1
ATOM 669 C C . PRO A 1 82 ? 11.545 -13.835 -18.236 1.00 97.12 82 PRO A C 1
ATOM 671 O O . PRO A 1 82 ? 11.639 -13.067 -17.283 1.00 97.12 82 PRO A O 1
ATOM 674 N N . GLU A 1 83 ? 12.527 -13.973 -19.132 1.00 97.50 83 GLU A N 1
ATOM 675 C CA . GLU A 1 83 ? 13.797 -13.237 -19.028 1.00 97.50 83 GLU A CA 1
ATOM 676 C C . GLU A 1 83 ? 13.588 -11.731 -19.160 1.00 97.50 83 GLU A C 1
ATOM 678 O O . GLU A 1 83 ? 14.165 -10.949 -18.403 1.00 97.50 83 GLU A O 1
ATOM 683 N N . ARG A 1 84 ? 12.717 -11.308 -20.086 1.00 96.00 84 ARG A N 1
ATOM 684 C CA . ARG A 1 84 ? 12.363 -9.896 -20.246 1.00 96.00 84 ARG A CA 1
ATOM 685 C C . ARG A 1 84 ? 11.733 -9.337 -18.972 1.00 96.00 84 ARG A C 1
ATOM 687 O O . ARG A 1 84 ? 12.130 -8.261 -18.524 1.00 96.00 84 ARG A O 1
ATOM 694 N N . LEU A 1 85 ? 10.772 -10.055 -18.393 1.00 96.50 85 LEU A N 1
ATOM 695 C CA . LEU A 1 85 ? 10.121 -9.655 -17.147 1.00 96.50 85 LEU A CA 1
ATOM 696 C C . LEU A 1 85 ? 11.124 -9.581 -15.994 1.00 96.50 85 LEU A C 1
ATOM 698 O O . LEU A 1 85 ? 11.119 -8.603 -15.248 1.00 96.50 85 LEU A O 1
ATOM 702 N N . GLU A 1 86 ? 12.003 -10.574 -15.872 1.00 97.19 86 GLU A N 1
ATOM 703 C CA . GLU A 1 86 ? 13.016 -10.622 -14.821 1.00 97.19 86 GLU A CA 1
ATOM 704 C C . GLU A 1 86 ? 14.019 -9.471 -14.941 1.00 97.19 86 GLU A C 1
ATOM 706 O O . GLU A 1 86 ? 14.303 -8.806 -13.946 1.00 97.19 86 GLU A O 1
ATOM 711 N N . ALA A 1 87 ? 14.475 -9.149 -16.153 1.00 96.19 87 ALA A N 1
ATOM 712 C CA . ALA A 1 87 ? 15.361 -8.012 -16.392 1.00 96.19 87 ALA A CA 1
ATOM 713 C C . ALA A 1 87 ? 14.726 -6.679 -15.954 1.00 96.19 87 ALA A C 1
ATOM 715 O O . ALA A 1 87 ? 15.373 -5.856 -15.301 1.00 96.19 87 ALA A O 1
ATOM 716 N N . ILE A 1 88 ? 13.441 -6.462 -16.262 1.00 95.81 88 ILE A N 1
ATOM 717 C CA . ILE A 1 88 ? 12.714 -5.267 -15.806 1.00 95.81 88 ILE A CA 1
ATOM 718 C C . ILE A 1 88 ? 12.515 -5.289 -14.289 1.00 95.81 88 ILE A C 1
ATOM 720 O O . ILE A 1 88 ? 12.692 -4.261 -13.630 1.00 95.81 88 ILE A O 1
ATOM 724 N N . ARG A 1 89 ? 12.188 -6.453 -13.716 1.00 95.94 89 ARG A N 1
ATOM 725 C CA . ARG A 1 89 ? 11.993 -6.611 -12.275 1.00 95.94 89 ARG A CA 1
ATOM 726 C C . ARG A 1 89 ? 13.263 -6.262 -11.508 1.00 95.94 89 ARG A C 1
ATOM 728 O O . ARG A 1 89 ? 13.192 -5.439 -10.600 1.00 95.94 89 ARG A O 1
ATOM 735 N N . GLN A 1 90 ? 14.401 -6.842 -11.884 1.00 95.62 90 GLN A N 1
ATOM 736 C CA . GLN A 1 90 ? 15.693 -6.587 -11.244 1.00 95.62 90 GLN A CA 1
ATOM 737 C C . GLN A 1 90 ? 16.116 -5.127 -11.360 1.00 95.62 90 GLN A C 1
ATOM 739 O O . GLN A 1 90 ? 16.675 -4.577 -10.418 1.00 95.62 90 GLN A O 1
ATOM 744 N N . ARG A 1 91 ? 15.822 -4.488 -12.496 1.00 95.25 91 ARG A N 1
ATOM 745 C CA . ARG A 1 91 ? 16.216 -3.100 -12.723 1.00 95.25 91 ARG A CA 1
ATOM 746 C C . ARG A 1 91 ? 15.380 -2.097 -11.935 1.00 95.25 91 ARG A C 1
ATOM 748 O O . ARG A 1 91 ? 15.930 -1.106 -11.468 1.00 95.25 91 ARG A O 1
ATOM 755 N N . TYR A 1 92 ? 14.070 -2.318 -11.822 1.00 95.50 92 TYR A N 1
ATOM 756 C CA . TYR A 1 92 ? 13.163 -1.277 -11.331 1.00 95.50 92 TYR A CA 1
ATOM 757 C C . TYR A 1 92 ? 12.340 -1.656 -10.104 1.00 95.50 92 TYR A C 1
ATOM 759 O O . TYR A 1 92 ? 12.017 -0.767 -9.325 1.00 95.50 92 TYR A O 1
ATOM 767 N N . LEU A 1 93 ? 11.974 -2.928 -9.929 1.00 95.06 93 LEU A N 1
ATOM 768 C CA . LEU A 1 93 ? 10.983 -3.371 -8.936 1.00 95.06 93 LEU A CA 1
ATOM 769 C C . LEU A 1 93 ? 11.598 -3.970 -7.663 1.00 95.06 93 LEU A C 1
ATOM 771 O O . LEU A 1 93 ? 10.861 -4.391 -6.767 1.00 95.06 93 LEU A O 1
ATOM 775 N N . VAL A 1 94 ? 12.925 -4.061 -7.591 1.00 93.25 94 VAL A N 1
ATOM 776 C CA . VAL A 1 94 ? 13.648 -4.613 -6.443 1.00 93.25 94 VAL A CA 1
ATOM 777 C C . VAL A 1 94 ? 14.040 -3.500 -5.466 1.00 93.25 94 VAL A C 1
ATOM 779 O O . VAL A 1 94 ? 14.171 -2.327 -5.812 1.00 93.25 94 VAL A O 1
ATOM 782 N N . ARG A 1 95 ? 14.165 -3.882 -4.193 1.00 91.81 95 ARG A N 1
ATOM 783 C CA . ARG A 1 95 ? 14.631 -3.013 -3.112 1.00 91.81 95 ARG A CA 1
ATOM 784 C C . ARG A 1 95 ? 16.071 -2.559 -3.388 1.00 91.81 95 ARG A C 1
ATOM 786 O O . ARG A 1 95 ? 16.894 -3.381 -3.774 1.00 91.81 95 ARG A O 1
ATOM 793 N N . GLY A 1 96 ? 16.379 -1.283 -3.159 1.00 85.44 96 GLY A N 1
ATOM 794 C CA . GLY A 1 96 ? 17.743 -0.754 -3.304 1.00 85.44 96 GLY A CA 1
ATOM 795 C C . GLY A 1 96 ? 18.196 -0.455 -4.739 1.00 85.44 96 GLY A C 1
ATOM 796 O O . GLY A 1 96 ? 19.358 -0.140 -4.947 1.00 85.44 96 GLY A O 1
ATOM 797 N N . CYS A 1 97 ? 17.306 -0.500 -5.735 1.00 86.12 97 CYS A N 1
ATOM 798 C CA . CYS A 1 97 ? 17.649 -0.193 -7.133 1.00 86.12 97 CYS A CA 1
ATOM 799 C C . CYS A 1 97 ? 17.729 1.314 -7.456 1.00 86.12 97 CYS A C 1
ATOM 801 O O . CYS A 1 97 ? 17.753 1.675 -8.634 1.00 86.12 97 CYS A O 1
ATOM 803 N N . TYR A 1 98 ? 17.710 2.179 -6.433 1.00 91.19 98 TYR A N 1
ATOM 804 C CA . TYR A 1 98 ? 17.624 3.642 -6.551 1.00 91.19 98 TYR A CA 1
ATOM 805 C C . TYR A 1 98 ? 16.544 4.097 -7.540 1.00 91.19 98 TYR A C 1
ATOM 807 O O . TYR A 1 98 ? 16.774 4.917 -8.427 1.00 91.19 98 TYR A O 1
ATOM 815 N N . THR A 1 99 ? 15.361 3.494 -7.415 1.00 94.50 99 THR A N 1
ATOM 816 C CA . THR A 1 99 ? 14.192 3.770 -8.253 1.00 94.50 99 THR A CA 1
ATOM 817 C C . THR A 1 99 ? 13.031 4.240 -7.383 1.00 94.50 99 THR A C 1
ATOM 819 O O . THR A 1 99 ? 12.960 3.875 -6.204 1.00 94.50 99 THR A O 1
ATOM 822 N N . PRO A 1 100 ? 12.042 4.947 -7.960 1.00 95.06 100 PRO A N 1
ATOM 823 C CA . PRO A 1 100 ? 10.827 5.311 -7.245 1.00 95.06 100 PRO A CA 1
ATOM 824 C C . PRO A 1 100 ? 10.128 4.098 -6.626 1.00 95.06 100 PRO A C 1
ATOM 826 O O . PRO A 1 100 ? 9.608 4.166 -5.521 1.00 95.06 100 PRO A O 1
ATOM 829 N N . PHE A 1 101 ? 10.119 2.956 -7.316 1.00 95.56 101 PHE A N 1
ATOM 830 C CA . PHE A 1 101 ? 9.493 1.756 -6.771 1.00 95.56 101 PHE A CA 1
ATOM 831 C C . PHE A 1 101 ? 10.279 1.188 -5.581 1.00 95.56 101 PHE A C 1
ATOM 833 O O . PHE A 1 101 ? 9.665 0.765 -4.602 1.00 95.56 101 PHE A O 1
ATOM 840 N N . GLY A 1 102 ? 11.615 1.203 -5.647 1.00 94.38 102 GLY A N 1
ATOM 841 C CA . GLY A 1 102 ? 12.486 0.833 -4.533 1.00 94.38 102 GLY A CA 1
ATOM 842 C C . GLY A 1 102 ? 12.224 1.692 -3.295 1.00 94.38 102 GLY A C 1
ATOM 843 O O . GLY A 1 102 ? 12.019 1.153 -2.212 1.00 94.38 102 GLY A O 1
ATOM 844 N N . GLU A 1 103 ? 12.112 3.005 -3.475 1.00 94.56 103 GLU A N 1
ATOM 845 C CA . GLU A 1 103 ? 11.797 3.951 -2.398 1.00 94.56 103 GLU A CA 1
ATOM 846 C C . GLU A 1 103 ? 10.411 3.698 -1.783 1.00 94.56 103 GLU A C 1
ATOM 848 O O . GLU A 1 103 ? 10.251 3.664 -0.565 1.00 94.56 103 GLU A O 1
ATOM 853 N N . LEU A 1 104 ? 9.396 3.401 -2.604 1.00 95.31 104 LEU A N 1
ATOM 854 C CA . LEU A 1 104 ? 8.074 3.009 -2.100 1.00 95.31 104 LEU A CA 1
ATOM 855 C C . LEU A 1 104 ? 8.114 1.713 -1.270 1.00 95.31 104 LEU A C 1
ATOM 857 O O . LEU A 1 104 ? 7.330 1.570 -0.324 1.00 95.31 104 LEU A O 1
ATOM 861 N N . ILE A 1 105 ? 9.002 0.765 -1.601 1.00 95.44 105 ILE A N 1
ATOM 862 C CA . ILE A 1 105 ? 9.223 -0.439 -0.783 1.00 95.44 105 ILE A CA 1
ATOM 863 C C . ILE A 1 105 ? 9.780 -0.041 0.588 1.00 95.44 105 ILE A C 1
ATOM 865 O O . ILE A 1 105 ? 9.260 -0.532 1.594 1.00 95.44 105 ILE A O 1
ATOM 869 N N . GLU A 1 106 ? 10.784 0.841 0.637 1.00 93.88 106 GLU A N 1
ATOM 870 C CA . GLU A 1 106 ? 11.378 1.321 1.893 1.00 93.88 106 GLU A CA 1
ATOM 871 C C . GLU A 1 106 ? 10.352 2.049 2.759 1.00 93.88 106 GLU A C 1
ATOM 873 O O . GLU A 1 106 ? 10.143 1.675 3.914 1.00 93.88 106 GLU A O 1
ATOM 878 N N . LEU A 1 107 ? 9.625 3.011 2.185 1.00 93.38 107 LEU A N 1
ATOM 879 C CA . LEU A 1 107 ? 8.582 3.765 2.886 1.00 93.38 107 LEU A CA 1
ATOM 880 C C . LEU A 1 107 ? 7.512 2.840 3.471 1.00 93.38 107 LEU A C 1
ATOM 882 O O . LEU A 1 107 ? 7.087 2.998 4.619 1.00 93.38 107 LEU A O 1
ATOM 886 N N . LYS A 1 108 ? 7.087 1.826 2.709 1.00 94.00 108 LYS A N 1
ATOM 887 C CA . LYS A 1 108 ? 6.113 0.844 3.194 1.00 94.00 108 LYS A CA 1
ATOM 888 C C . LYS A 1 108 ? 6.695 -0.046 4.291 1.00 94.00 108 LYS A C 1
ATOM 890 O O . LYS A 1 108 ? 5.978 -0.371 5.239 1.00 94.00 108 LYS A O 1
ATOM 895 N N . ALA A 1 109 ? 7.950 -0.472 4.169 1.00 93.88 109 ALA A N 1
ATOM 896 C CA . ALA A 1 109 ? 8.620 -1.269 5.192 1.00 93.88 109 ALA A CA 1
ATOM 897 C C . ALA A 1 109 ? 8.748 -0.483 6.506 1.00 93.88 109 ALA A C 1
ATOM 899 O O . ALA A 1 109 ? 8.414 -1.021 7.562 1.00 93.88 109 ALA A O 1
ATOM 900 N N . PHE A 1 110 ? 9.115 0.796 6.418 1.00 92.81 110 PHE A N 1
ATOM 901 C CA . PHE A 1 110 ? 9.204 1.720 7.544 1.00 92.81 110 PHE A CA 1
ATOM 902 C C . PHE A 1 110 ? 7.843 1.965 8.212 1.00 92.81 110 PHE A C 1
ATOM 904 O O . PHE A 1 110 ? 7.693 1.804 9.422 1.00 92.81 110 PHE A O 1
ATOM 911 N N . ALA A 1 111 ? 6.793 2.242 7.435 1.00 91.81 111 ALA A N 1
ATOM 912 C CA . ALA A 1 111 ? 5.448 2.380 7.994 1.00 91.81 111 ALA A CA 1
ATOM 913 C C . ALA A 1 111 ? 5.002 1.098 8.725 1.00 91.81 111 ALA A C 1
ATOM 915 O O . ALA A 1 111 ? 4.439 1.155 9.817 1.00 91.81 111 ALA A O 1
ATOM 916 N N . LYS A 1 112 ? 5.308 -0.084 8.170 1.00 91.12 112 LYS A N 1
ATOM 917 C CA . LYS A 1 112 ? 5.010 -1.363 8.832 1.00 91.12 112 LYS A CA 1
ATOM 918 C C . LYS A 1 112 ? 5.831 -1.593 10.100 1.00 91.12 112 LYS A C 1
ATOM 920 O O . LYS A 1 112 ? 5.316 -2.253 11.001 1.00 91.12 112 LYS A O 1
ATOM 925 N N . SER A 1 113 ? 7.076 -1.118 10.184 1.00 93.31 113 SER A N 1
ATOM 926 C CA . SER A 1 113 ? 7.861 -1.249 11.417 1.00 93.31 113 SER A CA 1
ATOM 927 C C . SER A 1 113 ? 7.272 -0.404 12.540 1.00 93.31 113 SER A C 1
ATOM 929 O O . SER A 1 113 ? 7.155 -0.912 13.650 1.00 93.31 113 SER A O 1
ATOM 931 N N . ILE A 1 114 ? 6.806 0.812 12.235 1.00 90.50 114 ILE A N 1
ATOM 932 C CA . ILE A 1 114 ? 6.105 1.669 13.203 1.00 90.50 114 ILE A CA 1
ATOM 933 C C . ILE A 1 114 ? 4.829 0.980 13.696 1.00 90.50 114 ILE A C 1
ATOM 935 O O . ILE A 1 114 ? 4.658 0.792 14.894 1.00 90.50 114 ILE A O 1
ATOM 939 N N . VAL A 1 115 ? 3.980 0.491 12.784 1.00 87.56 115 VAL A N 1
ATOM 940 C CA . VAL A 1 115 ? 2.730 -0.208 13.153 1.00 87.56 115 VAL A CA 1
ATOM 941 C C . VAL A 1 115 ? 2.989 -1.439 14.030 1.00 87.56 115 VAL A C 1
ATOM 943 O O . VAL A 1 115 ? 2.199 -1.754 14.914 1.00 87.56 115 VAL A O 1
ATOM 946 N N . ARG A 1 116 ? 4.097 -2.155 13.808 1.00 86.81 116 ARG A N 1
ATOM 947 C CA . ARG A 1 116 ? 4.481 -3.295 14.655 1.00 86.81 116 ARG A CA 1
ATOM 948 C C . ARG A 1 116 ? 4.922 -2.876 16.056 1.00 86.81 116 ARG A C 1
ATOM 950 O O . ARG A 1 116 ? 4.689 -3.638 16.985 1.00 86.81 116 ARG A O 1
ATOM 957 N N . GLN A 1 117 ? 5.579 -1.727 16.187 1.00 87.94 117 GLN A N 1
ATOM 958 C CA . GLN A 1 117 ? 6.060 -1.210 17.469 1.00 87.94 117 GLN A CA 1
ATOM 959 C C . GLN A 1 117 ? 4.933 -0.578 18.290 1.00 87.94 117 GLN A C 1
ATOM 961 O O . GLN A 1 117 ? 4.820 -0.853 19.478 1.00 87.94 117 GLN A O 1
ATOM 966 N N . GLU A 1 118 ? 4.091 0.237 17.656 1.00 85.81 118 GLU A N 1
ATOM 967 C CA . GLU A 1 118 ? 2.982 0.941 18.315 1.00 85.81 118 GLU A CA 1
ATOM 968 C C . GLU A 1 118 ? 1.770 0.029 18.566 1.00 85.81 118 GLU A C 1
ATOM 970 O O . GLU A 1 118 ? 0.927 0.324 19.412 1.00 85.81 118 GLU A O 1
ATOM 975 N N . GLY A 1 119 ? 1.682 -1.090 17.842 1.00 73.06 119 GLY A N 1
ATOM 976 C CA . GLY A 1 119 ? 0.485 -1.917 17.795 1.00 73.06 119 GLY A CA 1
ATOM 977 C C . GLY A 1 119 ? -0.616 -1.274 16.948 1.00 73.06 119 GLY A C 1
ATOM 978 O O . GLY A 1 119 ? -0.480 -0.178 16.403 1.00 73.06 119 GLY A O 1
ATOM 979 N N . MET A 1 120 ? -1.737 -1.980 16.801 1.00 66.50 120 MET A N 1
ATOM 980 C CA . MET A 1 120 ? -2.922 -1.355 16.218 1.00 66.50 120 MET A CA 1
ATOM 981 C C . MET A 1 120 ? -3.411 -0.281 17.191 1.00 66.50 120 MET A C 1
ATOM 983 O O . MET A 1 120 ? -3.618 -0.621 18.361 1.00 66.50 120 MET A O 1
ATOM 987 N N . PRO A 1 121 ? -3.626 0.975 16.746 1.00 63.84 121 PRO A N 1
ATOM 988 C CA . PRO A 1 121 ? -4.300 1.960 17.575 1.00 63.84 121 PRO A CA 1
ATOM 989 C C . PRO A 1 121 ? -5.574 1.319 18.108 1.00 63.84 121 PRO A C 1
ATOM 991 O O . PRO A 1 121 ? -6.320 0.701 17.339 1.00 63.84 121 PRO A O 1
ATOM 994 N N . GLY A 1 122 ? -5.797 1.411 19.419 1.00 63.09 122 GLY A N 1
ATOM 995 C CA . GLY A 1 122 ? -7.062 0.980 19.987 1.00 63.09 122 GLY A CA 1
ATOM 996 C C . GLY A 1 122 ? -8.164 1.667 19.193 1.00 63.09 122 GLY A C 1
ATOM 997 O O . GLY A 1 122 ? -8.214 2.892 19.146 1.00 63.09 122 GLY A O 1
ATOM 998 N N . ASN A 1 123 ? -9.035 0.890 18.547 1.00 69.19 123 ASN A N 1
ATOM 999 C CA . ASN A 1 123 ? -10.157 1.431 17.781 1.00 69.19 123 ASN A CA 1
ATOM 1000 C C . ASN A 1 123 ? -11.154 2.172 18.678 1.00 69.19 123 ASN A C 1
ATOM 1002 O O . ASN A 1 123 ? -12.208 2.520 18.184 1.00 69.19 123 ASN A O 1
ATOM 1006 N N . LEU A 1 124 ? -10.873 2.358 19.967 1.00 75.81 124 LEU A N 1
ATOM 1007 C CA . LEU A 1 124 ? -11.773 2.894 20.963 1.00 75.81 124 LEU A CA 1
ATOM 1008 C C . LEU A 1 124 ? -11.145 4.134 21.594 1.00 75.81 124 LEU A C 1
ATOM 1010 O O . LEU A 1 124 ? -10.122 4.037 22.273 1.00 75.81 124 LEU A O 1
ATOM 1014 N N . SER A 1 125 ? -11.771 5.288 21.388 1.00 80.31 125 SER A N 1
ATOM 1015 C CA . SER A 1 125 ? -11.450 6.519 22.109 1.00 80.31 125 SER A CA 1
ATOM 1016 C C . SER A 1 125 ? -12.648 6.952 22.942 1.00 80.31 125 SER A C 1
ATOM 1018 O O . SER A 1 125 ? -13.779 6.981 22.465 1.00 80.31 125 SER A O 1
ATOM 1020 N N . TRP A 1 126 ? -12.413 7.262 24.212 1.00 86.25 126 TRP A N 1
ATOM 1021 C CA . TRP A 1 126 ? -13.456 7.769 25.097 1.00 86.25 126 TRP A CA 1
ATOM 1022 C C . TRP A 1 126 ? -13.697 9.253 24.841 1.00 86.25 126 TRP A C 1
ATOM 1024 O O . TRP A 1 126 ? -12.749 10.020 24.659 1.00 86.25 126 TRP A O 1
ATOM 1034 N N . ALA A 1 127 ? -14.964 9.662 24.860 1.00 86.12 127 ALA A N 1
ATOM 1035 C CA . ALA A 1 127 ? -15.303 11.067 24.975 1.00 86.12 127 ALA A CA 1
ATOM 1036 C C . ALA A 1 127 ? -14.811 11.601 26.336 1.00 86.12 127 ALA A C 1
ATOM 1038 O O . ALA A 1 127 ? -14.799 10.851 27.318 1.00 86.12 127 ALA A O 1
ATOM 1039 N N . PRO A 1 128 ? -14.418 12.885 26.433 1.00 85.62 128 PRO A N 1
ATOM 1040 C CA . PRO A 1 128 ? -13.895 13.459 27.676 1.00 85.62 128 PRO A CA 1
ATOM 1041 C C . PRO A 1 128 ? -14.862 13.376 28.863 1.00 85.62 128 PRO A C 1
ATOM 1043 O O . PRO A 1 128 ? -14.434 13.393 30.011 1.00 85.62 128 PRO A O 1
ATOM 1046 N N . ASP A 1 129 ? -16.164 13.292 28.591 1.00 89.75 129 ASP A N 1
ATOM 1047 C CA . ASP A 1 129 ? -17.212 13.160 29.602 1.00 89.75 129 ASP A CA 1
ATOM 1048 C C . ASP A 1 129 ? -17.423 11.712 30.083 1.00 89.75 129 ASP A C 1
ATOM 1050 O O . ASP A 1 129 ? -18.195 11.483 31.016 1.00 89.75 129 ASP A O 1
ATOM 1054 N N . GLY A 1 130 ? -16.770 10.734 29.445 1.00 86.88 130 GLY A N 1
ATOM 1055 C CA . GLY A 1 130 ? -16.912 9.308 29.727 1.00 86.88 130 GLY A CA 1
ATOM 1056 C C . GLY A 1 130 ? -18.286 8.724 29.385 1.00 86.88 130 GLY A C 1
ATOM 1057 O O . GLY A 1 130 ? -18.584 7.610 29.810 1.00 86.88 130 GLY A O 1
ATOM 1058 N N . ARG A 1 131 ? -19.150 9.445 28.655 1.00 90.12 131 ARG A N 1
ATOM 1059 C CA . ARG A 1 131 ? -20.531 9.010 28.357 1.00 90.12 131 ARG A CA 1
ATOM 1060 C C . ARG A 1 131 ? -20.689 8.393 26.976 1.00 90.12 131 ARG A C 1
ATOM 1062 O O . ARG A 1 131 ? -21.682 7.706 26.718 1.00 90.12 131 ARG A O 1
ATOM 1069 N N . SER A 1 132 ? -19.722 8.611 26.101 1.00 89.38 132 SER A N 1
ATOM 1070 C CA . SER A 1 132 ? -19.631 7.932 24.819 1.00 89.38 132 SER A CA 1
ATOM 1071 C C . SER A 1 132 ? -18.203 7.497 24.535 1.00 89.38 132 SER A C 1
ATOM 1073 O O . SER A 1 132 ? -17.237 7.977 25.131 1.00 89.38 132 SER A O 1
ATOM 1075 N N . PHE A 1 133 ? -18.076 6.536 23.633 1.00 87.44 133 PHE A N 1
ATOM 1076 C CA . PHE A 1 133 ? -16.803 6.174 23.040 1.00 87.44 133 PHE A CA 1
ATOM 1077 C C . PHE A 1 133 ? -16.975 6.034 21.534 1.00 87.44 133 PHE A C 1
ATOM 1079 O O . PHE A 1 133 ? -18.040 5.667 21.038 1.00 87.44 133 PHE A O 1
ATOM 1086 N N . VAL A 1 134 ? -15.923 6.354 20.798 1.00 85.56 134 VAL A N 1
ATOM 1087 C CA . VAL A 1 134 ? -15.882 6.250 19.346 1.00 85.56 134 VAL A CA 1
ATOM 1088 C C . VAL A 1 134 ? -15.182 4.955 18.981 1.00 85.56 134 VAL A C 1
ATOM 1090 O O . VAL A 1 134 ? -14.078 4.703 19.461 1.00 85.56 134 VAL A O 1
ATOM 1093 N N . VAL A 1 135 ? -15.824 4.144 18.136 1.00 79.12 135 VAL A N 1
ATOM 1094 C CA . VAL A 1 135 ? -15.248 2.906 17.604 1.00 79.12 135 VAL A CA 1
ATOM 1095 C C . VAL A 1 135 ? -14.883 3.046 16.126 1.00 79.12 135 VAL A C 1
ATOM 1097 O O . VAL A 1 135 ? -15.760 3.217 15.278 1.00 79.12 135 VAL A O 1
ATOM 1100 N N . GLY A 1 136 ? -13.605 2.878 15.785 1.00 72.88 136 GLY A N 1
ATOM 1101 C CA . GLY A 1 136 ? -13.127 2.772 14.402 1.00 72.88 136 GLY A CA 1
ATOM 1102 C C . GLY A 1 136 ? -13.456 4.003 13.545 1.00 72.88 136 GLY A C 1
ATOM 1103 O O . GLY A 1 136 ? -12.953 5.084 13.820 1.00 72.88 136 GLY A O 1
ATOM 1104 N N . ASN A 1 137 ? -14.277 3.825 12.494 1.00 65.38 137 ASN A N 1
ATOM 1105 C CA . ASN A 1 137 ? -14.706 4.853 11.520 1.00 65.38 137 ASN A CA 1
ATOM 1106 C C . ASN A 1 137 ? -15.643 5.920 12.130 1.00 65.38 137 ASN A C 1
ATOM 1108 O O . ASN A 1 137 ? -16.761 6.105 11.648 1.00 65.38 137 ASN A O 1
ATOM 1112 N N . ASP A 1 138 ? -15.227 6.582 13.206 1.00 71.94 138 ASP A N 1
ATOM 1113 C CA . ASP A 1 138 ? -15.981 7.658 13.859 1.00 71.94 138 ASP A CA 1
ATOM 1114 C C . ASP A 1 138 ? -17.410 7.263 14.283 1.00 71.94 138 ASP A C 1
ATOM 1116 O O . ASP A 1 138 ? -18.298 8.106 14.419 1.00 71.94 138 ASP A O 1
ATOM 1120 N N . LYS A 1 139 ? -17.663 5.966 14.508 1.00 78.75 139 LYS A N 1
ATOM 1121 C CA . LYS A 1 139 ? -18.955 5.507 15.020 1.00 78.75 139 LYS A CA 1
ATOM 1122 C C . LYS A 1 139 ? -19.013 5.784 16.511 1.00 78.75 139 LYS A C 1
ATOM 1124 O O . LYS A 1 139 ? -18.425 5.053 17.304 1.00 78.75 139 LYS A O 1
ATOM 1129 N N . GLU A 1 140 ? -19.722 6.841 16.876 1.00 87.06 140 GLU A N 1
ATOM 1130 C CA . GLU A 1 140 ? -20.005 7.155 18.270 1.00 87.06 140 GLU A CA 1
ATOM 1131 C C . GLU A 1 140 ? -21.010 6.152 18.850 1.00 87.06 140 GLU A C 1
ATOM 1133 O O . GLU A 1 140 ? -22.069 5.890 18.278 1.00 87.06 140 GLU A O 1
ATOM 1138 N N . VAL A 1 141 ? -20.673 5.609 20.014 1.00 86.00 141 VAL A N 1
ATOM 1139 C CA . VAL A 1 141 ? -21.526 4.734 20.808 1.00 86.00 141 VAL A CA 1
ATOM 1140 C C . VAL A 1 141 ? -21.762 5.401 22.155 1.00 86.00 141 VAL A C 1
ATOM 1142 O O . VAL A 1 141 ? -20.822 5.647 22.911 1.00 86.00 141 VAL A O 1
ATOM 1145 N N . LYS A 1 142 ? -23.027 5.689 22.474 1.00 90.56 142 LYS A N 1
ATOM 1146 C CA . LYS A 1 142 ? -23.416 6.285 23.756 1.00 90.56 142 LYS A CA 1
ATOM 1147 C C . LYS A 1 142 ? -23.745 5.198 24.768 1.00 90.56 142 LYS A C 1
ATOM 1149 O O . LYS A 1 142 ? -24.507 4.274 24.476 1.00 90.56 142 LYS A O 1
ATOM 1154 N N . LEU A 1 143 ? -23.258 5.355 25.998 1.00 89.81 143 LEU A N 1
ATOM 1155 C CA . LEU A 1 143 ? -23.625 4.481 27.117 1.00 89.81 143 LEU A CA 1
ATOM 1156 C C . LEU A 1 143 ? -25.140 4.462 27.353 1.00 89.81 143 LEU A C 1
ATOM 1158 O O . LEU A 1 143 ? -25.700 3.420 27.679 1.00 89.81 143 LEU A O 1
ATOM 1162 N N . SER A 1 144 ? -25.821 5.588 27.118 1.00 90.69 144 SER A N 1
ATOM 1163 C CA . SER A 1 144 ? -27.282 5.672 27.225 1.00 90.69 144 SER A CA 1
ATOM 1164 C C . SER A 1 144 ? -28.005 4.680 26.321 1.00 90.69 144 SER A C 1
ATOM 1166 O O . SER A 1 144 ? -29.039 4.143 26.707 1.00 90.69 144 SER A O 1
ATOM 1168 N N . ASP A 1 145 ? -27.479 4.438 25.124 1.00 88.62 145 ASP A N 1
ATOM 1169 C CA . ASP A 1 145 ? -28.120 3.564 24.146 1.00 88.62 145 ASP A CA 1
ATOM 1170 C C . ASP A 1 145 ? -27.899 2.097 24.519 1.00 88.62 145 ASP A C 1
ATOM 1172 O O . ASP A 1 145 ? -28.823 1.289 24.420 1.00 88.62 145 ASP A O 1
ATOM 1176 N N . PHE A 1 146 ? -26.733 1.775 25.084 1.00 85.25 146 PHE A N 1
ATOM 1177 C CA . PHE A 1 146 ? -26.481 0.493 25.746 1.00 85.25 146 PHE A CA 1
ATOM 1178 C C . PHE A 1 146 ? -27.463 0.235 26.896 1.00 85.25 146 PHE A C 1
ATOM 1180 O O . PHE A 1 146 ? -28.114 -0.811 26.918 1.00 85.25 146 PHE A O 1
ATOM 1187 N N . CYS A 1 147 ? -27.635 1.200 27.806 1.00 87.31 147 CYS A N 1
ATOM 1188 C CA . CYS A 1 147 ? -28.574 1.081 28.925 1.00 87.31 147 CYS A CA 1
ATOM 1189 C C . CYS A 1 147 ? -30.019 0.901 28.445 1.00 87.31 147 CYS A C 1
ATOM 1191 O O . CYS A 1 147 ? -30.712 0.013 28.932 1.00 87.31 147 CYS A O 1
ATOM 1193 N N . LYS A 1 148 ? -30.464 1.685 27.453 1.00 91.06 148 LYS A N 1
ATOM 1194 C CA . LYS A 1 148 ? -31.803 1.539 26.853 1.00 91.06 148 LYS A CA 1
ATOM 1195 C C . LYS A 1 148 ? -32.008 0.161 26.232 1.00 91.06 148 LYS A C 1
ATOM 1197 O O . LYS A 1 148 ? -33.083 -0.416 26.361 1.00 91.06 148 LYS A O 1
ATOM 1202 N N . THR A 1 149 ? -30.987 -0.367 25.559 1.00 88.94 149 THR A N 1
ATOM 1203 C CA . THR A 1 149 ? -31.048 -1.697 24.941 1.00 88.94 149 THR A CA 1
ATOM 1204 C C . THR A 1 149 ? -31.222 -2.774 26.009 1.00 88.94 149 THR A C 1
ATOM 1206 O O . THR A 1 149 ? -32.089 -3.633 25.870 1.00 88.94 149 THR A O 1
ATOM 1209 N N . TYR A 1 150 ? -30.470 -2.682 27.110 1.00 87.19 150 TYR A N 1
ATOM 1210 C CA . TYR A 1 150 ? -30.617 -3.586 28.251 1.00 87.19 150 TYR A CA 1
ATOM 1211 C C . TYR A 1 150 ? -31.979 -3.459 28.933 1.00 87.19 150 TYR A C 1
ATOM 1213 O O . TYR A 1 150 ? -32.631 -4.468 29.163 1.00 87.19 150 TYR A O 1
ATOM 1221 N N . GLN A 1 151 ? -32.449 -2.239 29.198 1.00 90.56 151 GLN A N 1
ATOM 1222 C CA . GLN A 1 151 ? -33.779 -2.004 29.771 1.00 90.56 151 GLN A CA 1
ATOM 1223 C C . GLN A 1 151 ? -34.881 -2.615 28.903 1.00 90.56 151 GLN A C 1
ATOM 1225 O O . GLN A 1 151 ? -35.781 -3.270 29.417 1.00 90.56 151 GLN A O 1
ATOM 1230 N N . LYS A 1 152 ? -34.783 -2.461 27.578 1.00 93.31 152 LYS A N 1
ATOM 1231 C CA . LYS A 1 152 ? -35.733 -3.065 26.642 1.00 93.31 152 LYS A CA 1
ATOM 1232 C C . LYS A 1 152 ? -35.661 -4.593 26.655 1.00 93.31 152 LYS A C 1
ATOM 1234 O O . LYS A 1 152 ? -36.697 -5.242 26.572 1.00 93.31 152 LYS A O 1
ATOM 1239 N N . ALA A 1 153 ? -34.461 -5.165 26.753 1.00 91.44 153 ALA A N 1
ATOM 1240 C CA . ALA A 1 153 ? -34.287 -6.609 26.864 1.00 91.44 153 ALA A CA 1
ATOM 1241 C C . ALA A 1 153 ? -34.893 -7.155 28.166 1.00 91.44 153 ALA A C 1
ATOM 1243 O O . ALA A 1 153 ? -35.591 -8.161 28.120 1.0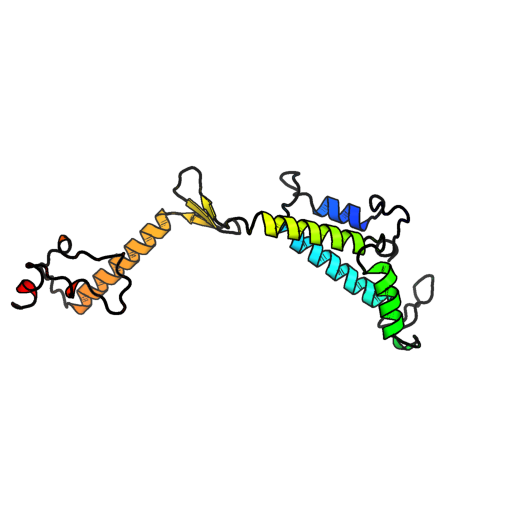0 91.44 153 ALA A O 1
ATOM 1244 N N . ILE A 1 154 ? -34.682 -6.470 29.296 1.00 89.19 154 ILE A N 1
ATOM 1245 C CA . ILE A 1 154 ? -35.286 -6.823 30.589 1.00 89.19 154 ILE A CA 1
ATOM 1246 C C . ILE A 1 154 ? -36.811 -6.781 30.484 1.00 89.19 154 ILE A C 1
ATOM 1248 O O . ILE A 1 154 ? -37.450 -7.786 30.769 1.00 89.19 154 ILE A O 1
ATOM 1252 N N . ALA A 1 155 ? -37.381 -5.684 29.978 1.00 91.62 155 ALA A N 1
ATOM 1253 C CA . ALA A 1 155 ? -38.829 -5.543 29.828 1.00 91.62 155 ALA A CA 1
ATOM 1254 C C . ALA A 1 155 ? -39.444 -6.641 28.938 1.00 91.62 155 ALA A C 1
ATOM 1256 O O . ALA A 1 155 ? -40.498 -7.180 29.255 1.00 91.62 155 ALA A O 1
ATOM 1257 N N . LEU A 1 156 ? -38.766 -7.018 27.846 1.00 93.06 156 LEU A N 1
ATOM 1258 C CA . LEU A 1 156 ? -39.201 -8.124 26.986 1.00 93.06 156 LEU A CA 1
ATOM 1259 C C . LEU A 1 156 ? -39.164 -9.475 27.708 1.00 93.06 156 LEU A C 1
ATOM 1261 O O . LEU A 1 156 ? -40.037 -10.310 27.490 1.00 93.06 156 LEU A O 1
ATOM 1265 N N . VAL A 1 157 ? -38.149 -9.716 28.539 1.00 89.50 157 VAL A N 1
ATOM 1266 C CA . VAL A 1 157 ? -38.076 -10.940 29.347 1.00 89.50 157 VAL A CA 1
ATOM 1267 C C . VAL A 1 157 ? -39.185 -10.947 30.393 1.00 89.50 157 VAL A C 1
ATOM 1269 O O . VAL A 1 157 ? -39.846 -11.967 30.544 1.00 89.50 157 VAL A O 1
ATOM 1272 N N . GLU A 1 158 ? -39.426 -9.826 31.072 1.00 86.50 158 GLU A N 1
ATOM 1273 C CA . GLU A 1 158 ? -40.503 -9.684 32.056 1.00 86.50 158 GLU A CA 1
ATOM 1274 C C . GLU A 1 158 ? -41.878 -9.961 31.436 1.00 86.50 158 GLU A C 1
ATOM 1276 O O . GLU A 1 158 ? -42.627 -10.772 31.976 1.00 86.50 158 GLU A O 1
ATOM 1281 N N . GLU A 1 159 ? -42.170 -9.385 30.265 1.00 89.62 159 GLU A N 1
ATOM 1282 C CA . GLU A 1 159 ? -43.412 -9.629 29.517 1.00 89.62 159 GLU A CA 1
ATOM 1283 C C . GLU A 1 159 ? -43.584 -11.119 29.177 1.00 89.62 159 GLU A C 1
ATOM 1285 O O . GLU A 1 159 ? -44.645 -11.703 29.400 1.00 89.62 159 GLU A O 1
ATOM 1290 N N . ARG A 1 160 ? -42.522 -11.773 28.687 1.00 88.19 160 ARG A N 1
ATOM 1291 C CA . ARG A 1 160 ? -42.559 -13.205 28.344 1.00 88.19 160 ARG A CA 1
ATOM 1292 C C . ARG A 1 160 ? -42.689 -14.103 29.563 1.00 88.19 160 ARG A C 1
ATOM 1294 O O . ARG A 1 160 ? -43.343 -15.139 29.482 1.00 88.19 160 ARG A O 1
ATOM 1301 N N . VAL A 1 161 ? -42.058 -13.743 30.675 1.00 85.44 161 VAL A N 1
ATOM 1302 C CA . VAL A 1 161 ? -42.208 -14.469 31.938 1.00 85.44 161 VAL A CA 1
ATOM 1303 C C . VAL A 1 161 ? -43.633 -14.318 32.456 1.00 85.44 161 VAL A C 1
ATOM 1305 O O . VAL A 1 161 ? -44.218 -15.320 32.847 1.00 85.44 161 VAL A O 1
ATOM 1308 N N . GLU A 1 162 ? -44.227 -13.125 32.411 1.00 86.06 162 GLU A N 1
ATOM 1309 C CA . GLU A 1 162 ? -45.622 -12.914 32.819 1.00 86.06 162 GLU A CA 1
ATOM 1310 C C . GLU A 1 162 ? -46.599 -13.741 31.966 1.00 86.06 162 GLU A C 1
ATOM 1312 O O . GLU A 1 162 ? -47.498 -14.384 32.515 1.00 86.06 162 GLU A O 1
ATOM 1317 N N . GLU A 1 163 ? -46.368 -13.802 30.649 1.00 88.12 163 GLU A N 1
ATOM 1318 C CA . GLU A 1 163 ? -47.115 -14.655 29.717 1.00 88.12 163 GLU A CA 1
ATOM 1319 C C . GLU A 1 163 ? -46.959 -16.149 30.055 1.00 88.12 163 GLU A C 1
ATOM 1321 O O . GLU A 1 163 ? -47.956 -16.856 30.205 1.00 88.12 163 GLU A O 1
ATOM 1326 N N . MET A 1 164 ? -45.724 -16.635 30.241 1.00 85.88 164 MET A N 1
ATOM 1327 C CA . MET A 1 164 ? -45.448 -18.040 30.584 1.00 85.88 164 MET A CA 1
ATOM 1328 C C . MET A 1 164 ? -46.000 -18.440 31.953 1.00 85.88 164 MET A C 1
ATOM 1330 O O . MET A 1 164 ? -46.426 -19.579 32.139 1.00 85.88 164 MET A O 1
ATOM 1334 N N . MET A 1 165 ? -45.999 -17.513 32.909 1.00 84.69 165 MET A N 1
ATOM 1335 C CA . MET A 1 165 ? -46.521 -17.732 34.255 1.00 84.69 165 MET A CA 1
ATOM 1336 C C . MET A 1 165 ? -48.043 -17.547 34.327 1.00 84.69 165 MET A C 1
ATOM 1338 O O . MET A 1 165 ? -48.613 -17.715 35.401 1.00 84.69 165 MET A O 1
ATOM 1342 N N . LEU A 1 166 ? -48.723 -17.213 33.219 1.00 84.81 166 LEU A N 1
ATOM 1343 C CA . LEU A 1 166 ? -50.177 -17.001 33.165 1.00 84.81 166 LEU A CA 1
ATOM 1344 C C . LEU A 1 166 ? -50.673 -16.011 34.241 1.00 84.81 166 LEU A C 1
ATOM 1346 O O . LEU A 1 166 ? -51.737 -16.191 34.833 1.00 84.81 166 LEU A O 1
ATOM 1350 N N . GLY A 1 167 ? -49.875 -14.978 34.530 1.00 79.06 167 GLY A N 1
ATOM 1351 C CA . GLY A 1 167 ? -50.177 -13.978 35.560 1.00 79.06 167 GLY A CA 1
ATOM 1352 C C . GLY A 1 167 ? -49.875 -14.392 37.009 1.00 79.06 167 GLY A C 1
ATOM 1353 O O . GLY A 1 167 ? -50.107 -13.592 37.918 1.00 79.06 167 GLY A O 1
ATOM 1354 N N . LEU A 1 168 ? -49.325 -15.588 37.263 1.00 77.62 168 LEU A N 1
ATOM 1355 C CA . LEU A 1 168 ? -48.769 -15.931 38.578 1.00 77.62 168 LEU A CA 1
ATOM 1356 C C . LEU A 1 168 ? -47.572 -15.026 38.887 1.00 77.62 168 LEU A C 1
ATOM 1358 O O . LEU A 1 168 ? -46.594 -14.993 38.143 1.00 77.62 168 LEU A O 1
ATOM 1362 N N . LYS A 1 169 ? -47.636 -14.324 40.023 1.00 74.25 169 LYS A N 1
ATOM 1363 C CA . LYS A 1 169 ? -46.544 -13.500 40.562 1.00 74.25 169 LYS A CA 1
ATOM 1364 C C . LYS A 1 169 ? -46.010 -14.145 41.837 1.00 74.25 169 LYS A C 1
ATOM 1366 O O . LYS A 1 169 ? -46.550 -13.887 42.913 1.00 74.25 169 LYS A O 1
ATOM 1371 N N . PRO A 1 170 ? -44.987 -15.011 41.749 1.00 68.31 170 PRO A N 1
ATOM 1372 C CA . PRO A 1 170 ? -44.447 -15.657 42.929 1.00 68.31 170 PRO A CA 1
ATOM 1373 C C . PRO A 1 170 ? -43.626 -14.642 43.734 1.00 68.31 170 PRO A C 1
ATOM 1375 O O . PRO A 1 170 ? -42.819 -13.895 43.185 1.00 68.31 170 PRO A O 1
ATOM 1378 N N . SER A 1 171 ? -43.828 -14.604 45.050 1.00 68.94 171 SER A N 1
ATOM 1379 C CA . SER A 1 171 ? -43.107 -13.705 45.955 1.00 68.94 171 SER A CA 1
ATOM 1380 C C . SER A 1 171 ? -41.773 -14.326 46.381 1.00 68.94 171 SER A C 1
ATOM 1382 O O . SER A 1 171 ? -41.640 -14.822 47.501 1.00 68.94 171 SER A O 1
ATOM 1384 N N . PHE A 1 172 ? -40.784 -14.340 45.489 1.00 69.88 172 PHE A N 1
ATOM 1385 C CA . PHE A 1 172 ? -39.406 -14.671 45.858 1.00 69.88 172 PHE A CA 1
ATOM 1386 C C . PHE A 1 172 ? -38.581 -13.397 46.016 1.00 69.88 172 PHE A C 1
ATOM 1388 O O . PHE A 1 172 ? -38.721 -12.437 45.261 1.00 69.88 172 PHE A O 1
ATOM 1395 N N . ASN A 1 173 ? -37.708 -13.389 47.020 1.00 70.50 173 ASN A N 1
ATOM 1396 C CA . ASN A 1 173 ? -36.779 -12.290 47.226 1.00 70.50 173 ASN A CA 1
ATOM 1397 C C . ASN A 1 173 ? -35.544 -12.498 46.330 1.00 70.50 173 ASN A C 1
ATOM 1399 O O . ASN A 1 173 ? -34.693 -13.339 46.625 1.00 70.50 173 ASN A O 1
ATOM 1403 N N . ILE A 1 174 ? -35.455 -11.728 45.241 1.00 69.12 174 ILE A N 1
ATOM 1404 C CA . ILE A 1 174 ? -34.336 -11.774 44.286 1.00 69.12 174 ILE A CA 1
ATOM 1405 C C . ILE A 1 174 ? -33.016 -11.321 44.925 1.00 69.12 174 ILE A C 1
ATOM 1407 O O . ILE A 1 174 ? -31.966 -11.810 44.520 1.00 69.12 174 ILE A O 1
ATOM 1411 N N . ASP A 1 175 ? -33.038 -10.492 45.973 1.00 71.50 175 ASP A N 1
ATOM 1412 C CA . ASP A 1 175 ? -31.818 -10.013 46.646 1.00 71.50 175 ASP A CA 1
ATOM 1413 C C . ASP A 1 175 ? -31.020 -11.153 47.304 1.00 71.50 175 ASP A C 1
ATOM 1415 O O . ASP A 1 175 ? -29.834 -11.018 47.624 1.00 71.50 175 ASP A O 1
ATOM 1419 N N . VAL A 1 176 ? -31.669 -12.304 47.506 1.00 73.62 176 VAL A N 1
ATOM 1420 C CA . VAL A 1 176 ? -31.056 -13.526 48.040 1.00 73.62 176 VAL A CA 1
ATOM 1421 C C . VAL A 1 176 ? -30.295 -14.298 46.953 1.00 73.62 176 VAL A C 1
ATOM 1423 O O . VAL A 1 176 ? -29.384 -15.071 47.264 1.00 73.62 176 VAL A O 1
ATOM 1426 N N . VAL A 1 177 ? -30.619 -14.082 45.674 1.00 72.19 177 VAL A N 1
ATOM 1427 C CA . VAL A 1 177 ? -29.956 -14.728 44.539 1.00 72.19 177 VAL A CA 1
ATOM 1428 C C . VAL A 1 177 ? -28.615 -14.039 44.293 1.00 72.19 177 VAL A C 1
ATOM 1430 O O . VAL A 1 177 ? -28.538 -12.950 43.733 1.00 72.19 177 VAL A O 1
ATOM 1433 N N . ARG A 1 178 ? -27.526 -14.686 44.719 1.00 70.31 178 ARG A N 1
ATOM 1434 C CA . ARG A 1 178 ? -26.159 -14.233 44.437 1.00 70.31 178 ARG A CA 1
ATOM 1435 C C . ARG A 1 178 ? -25.503 -15.114 43.391 1.00 70.31 178 ARG A C 1
ATOM 1437 O O . ARG A 1 178 ? -25.196 -16.276 43.662 1.00 70.31 178 ARG A O 1
ATOM 1444 N N . ASP A 1 179 ? -25.226 -14.515 42.244 1.00 69.94 179 ASP A N 1
ATOM 1445 C CA . ASP A 1 179 ? -24.369 -15.104 41.226 1.00 69.94 179 ASP A CA 1
ATOM 1446 C C . ASP A 1 179 ? -22.881 -14.942 41.604 1.00 69.94 179 ASP A C 1
ATOM 1448 O O . ASP A 1 179 ? -22.498 -13.983 42.280 1.00 69.94 179 ASP A O 1
ATOM 1452 N N . ASP A 1 180 ? -22.037 -15.896 41.213 1.00 76.12 180 ASP A N 1
ATOM 1453 C CA . ASP A 1 180 ? -20.585 -15.839 41.405 1.00 76.12 180 ASP A CA 1
ATOM 1454 C C . ASP A 1 180 ? -19.909 -15.676 40.047 1.00 76.12 180 ASP A C 1
ATOM 1456 O O . ASP A 1 180 ? -19.529 -16.645 39.390 1.00 76.12 180 ASP A O 1
ATOM 1460 N N . LEU A 1 181 ? -19.730 -14.415 39.651 1.00 73.12 181 LEU A N 1
ATOM 1461 C CA . LEU A 1 181 ? -19.133 -14.036 38.368 1.00 73.12 181 LEU A CA 1
ATOM 1462 C C . LEU A 1 181 ? -17.681 -14.522 38.199 1.00 73.12 181 LEU A C 1
ATOM 1464 O O . LEU A 1 181 ? -17.141 -14.468 37.094 1.00 73.12 181 LEU A O 1
ATOM 1468 N N . ASN A 1 182 ? -17.036 -15.000 39.270 1.00 76.62 182 ASN A N 1
ATOM 1469 C CA . ASN A 1 182 ? -15.685 -15.555 39.220 1.00 76.62 182 ASN A CA 1
ATOM 1470 C C . ASN A 1 182 ? -15.669 -17.080 39.032 1.00 76.62 182 ASN A C 1
ATOM 1472 O O . ASN A 1 182 ? -14.605 -17.652 38.770 1.00 76.62 182 ASN A O 1
ATOM 1476 N N . CYS A 1 183 ? -16.814 -17.760 39.143 1.00 73.25 183 CYS A N 1
ATOM 1477 C CA . CYS A 1 183 ? -16.884 -19.203 38.974 1.00 73.25 183 CYS A CA 1
ATOM 1478 C C . CYS A 1 183 ? -16.797 -19.585 37.490 1.00 73.25 183 CYS A C 1
ATOM 1480 O O . CYS A 1 183 ? -17.673 -19.278 36.689 1.00 73.25 183 CYS A O 1
ATOM 1482 N N . ARG A 1 184 ? -15.734 -20.305 37.111 1.00 75.00 184 ARG A N 1
ATOM 1483 C CA . ARG A 1 184 ? -15.507 -20.769 35.726 1.00 75.00 184 ARG A CA 1
ATOM 1484 C C . ARG A 1 184 ? -15.891 -22.232 35.493 1.00 75.00 184 ARG A C 1
ATOM 1486 O O . ARG A 1 184 ? -15.501 -22.822 34.487 1.00 75.00 184 ARG A O 1
ATOM 1493 N N . LYS A 1 185 ? -16.601 -22.856 36.434 1.00 76.81 185 LYS A N 1
ATOM 1494 C CA . LYS A 1 185 ? -16.973 -24.271 36.343 1.00 76.81 185 LYS A CA 1
ATOM 1495 C C . LYS A 1 185 ? -18.154 -24.435 35.381 1.00 76.81 185 LYS A C 1
ATOM 1497 O O . LYS A 1 185 ? -19.218 -23.862 35.593 1.00 76.81 185 LYS A O 1
ATOM 1502 N N . ALA A 1 186 ? -17.978 -25.240 34.336 1.00 73.62 186 ALA A N 1
ATOM 1503 C CA . ALA A 1 186 ? -19.051 -25.546 33.393 1.00 73.62 186 ALA A CA 1
ATOM 1504 C C . ALA A 1 186 ? -20.234 -26.228 34.108 1.00 73.62 186 ALA A C 1
ATOM 1506 O O . ALA A 1 186 ? -20.033 -27.145 34.905 1.00 73.62 186 ALA A O 1
ATOM 1507 N N . GLY A 1 187 ? -21.459 -25.766 33.835 1.00 73.81 187 GLY A N 1
ATOM 1508 C CA . GLY A 1 187 ? -22.682 -26.273 34.474 1.00 73.81 187 GLY A CA 1
ATOM 1509 C C . GLY A 1 187 ? -22.890 -25.809 35.921 1.00 73.81 187 GLY A C 1
ATOM 1510 O O . GLY A 1 187 ? -23.729 -26.365 36.631 1.00 73.81 187 GLY A O 1
ATOM 1511 N N . TRP A 1 188 ? -22.123 -24.822 36.387 1.00 74.44 188 TRP A N 1
ATOM 1512 C CA . TRP A 1 188 ? -22.350 -24.206 37.688 1.00 74.44 188 TRP A CA 1
ATOM 1513 C C . TRP A 1 188 ? -23.599 -23.312 37.664 1.00 74.44 188 TRP A C 1
ATOM 1515 O O . TRP A 1 188 ? -23.886 -22.643 36.674 1.00 74.44 188 TRP A O 1
ATOM 1525 N N . SER A 1 189 ? -24.350 -23.329 38.763 1.00 67.00 189 SER A N 1
ATOM 1526 C CA . SER A 1 189 ? -25.549 -22.518 38.982 1.00 67.00 189 SER A CA 1
ATOM 1527 C C . SER A 1 189 ? -25.601 -22.097 40.448 1.00 67.00 189 SER A C 1
ATOM 1529 O O . SER A 1 189 ? -25.162 -22.845 41.326 1.00 67.00 189 SER A O 1
ATOM 1531 N N . PHE A 1 190 ? -26.205 -20.941 40.729 1.00 69.38 190 PHE A N 1
ATOM 1532 C CA . PHE A 1 190 ? -26.446 -20.453 42.089 1.00 69.38 190 PHE A CA 1
ATOM 1533 C C . PHE A 1 190 ? -27.245 -21.445 42.957 1.00 69.38 190 PHE A C 1
ATOM 1535 O O . PHE A 1 190 ? -27.096 -21.436 44.177 1.00 69.38 190 PHE A O 1
ATOM 1542 N N . LEU A 1 191 ? -28.020 -22.353 42.345 1.00 68.50 191 LEU A N 1
ATOM 1543 C CA . LEU A 1 191 ? -28.743 -23.433 43.033 1.00 68.50 191 LEU A CA 1
ATOM 1544 C C . LEU A 1 191 ? -27.817 -24.442 43.731 1.00 68.50 191 LEU A C 1
ATOM 1546 O O . LEU A 1 191 ? -28.237 -25.139 44.648 1.00 68.50 191 LEU A O 1
ATOM 1550 N N . GLN A 1 192 ? -26.553 -24.529 43.311 1.00 69.38 192 GLN A N 1
ATOM 1551 C CA . GLN A 1 192 ? -25.558 -25.429 43.904 1.00 69.38 192 GLN A CA 1
ATOM 1552 C C . GLN A 1 192 ? -24.899 -24.825 45.156 1.00 69.38 192 GLN A C 1
ATOM 1554 O O . GLN A 1 192 ? -24.059 -25.472 45.784 1.00 69.38 192 GLN A O 1
ATOM 1559 N N . LYS A 1 193 ? -25.248 -23.583 45.523 1.00 65.75 193 LYS A N 1
ATOM 1560 C CA . LYS A 1 193 ? -24.745 -22.909 46.721 1.00 65.75 193 LYS A CA 1
ATOM 1561 C C . LYS A 1 193 ? -25.679 -23.227 47.899 1.00 65.75 193 LYS A C 1
ATOM 1563 O O . LYS A 1 193 ? -26.868 -22.926 47.813 1.00 65.75 193 LYS A O 1
ATOM 1568 N N . PRO A 1 194 ? -25.183 -23.799 49.008 1.00 55.41 194 PRO A N 1
ATOM 1569 C CA . PRO A 1 194 ? -26.012 -24.042 50.180 1.00 55.41 194 PRO A CA 1
ATOM 1570 C C . PRO A 1 194 ? -26.304 -22.699 50.863 1.00 55.41 194 PRO A C 1
ATOM 1572 O O . PRO A 1 194 ? -25.474 -22.176 51.604 1.00 55.41 194 PRO A O 1
ATOM 1575 N N . SER A 1 195 ? -27.465 -22.106 50.583 1.00 54.97 195 SER A N 1
ATOM 1576 C CA . SER A 1 195 ? -28.025 -21.030 51.402 1.00 54.97 195 SER A CA 1
ATOM 1577 C C . SER A 1 195 ? -29.323 -21.529 52.051 1.00 54.97 195 SER A C 1
ATOM 1579 O O . SER A 1 195 ? -30.140 -22.160 51.376 1.00 54.97 195 SER A O 1
ATOM 1581 N N . PRO A 1 196 ? -29.537 -21.278 53.355 1.00 49.91 196 PRO A N 1
ATOM 1582 C CA . PRO A 1 196 ? -30.678 -21.825 54.096 1.00 49.91 196 PRO A CA 1
ATOM 1583 C C . PRO A 1 196 ? -32.047 -21.296 53.626 1.00 49.91 196 PRO A C 1
ATOM 1585 O O . PRO A 1 196 ? -33.081 -21.803 54.052 1.00 49.91 196 PRO A O 1
ATOM 1588 N N . THR A 1 197 ? -32.077 -20.296 52.741 1.00 50.78 197 THR A N 1
ATOM 1589 C CA . THR A 1 197 ? -33.305 -19.594 52.344 1.00 50.78 197 THR A CA 1
ATOM 1590 C C . THR A 1 197 ? -33.897 -20.102 51.024 1.00 50.78 197 THR A C 1
ATOM 1592 O O . THR A 1 197 ? -35.111 -20.066 50.856 1.00 50.78 197 THR A O 1
ATOM 1595 N N . VAL A 1 198 ? -33.077 -20.607 50.091 1.00 49.31 198 VAL A N 1
ATOM 1596 C CA . VAL A 1 198 ? -33.540 -20.953 48.727 1.00 49.31 198 VAL A CA 1
ATOM 1597 C C . VAL A 1 198 ? -34.120 -22.373 48.648 1.00 49.31 198 VAL A C 1
ATOM 1599 O O . VAL A 1 198 ? -35.050 -22.616 47.885 1.00 49.31 198 VAL A O 1
ATOM 1602 N N . GLN A 1 199 ? -33.651 -23.305 49.485 1.00 44.38 199 GLN A N 1
ATOM 1603 C CA . GLN A 1 199 ? -34.174 -24.681 49.515 1.00 44.38 199 GLN A CA 1
ATOM 1604 C C . GLN A 1 199 ? -35.602 -24.784 50.074 1.00 44.38 199 GLN A C 1
ATOM 1606 O O . GLN A 1 199 ? -36.370 -25.623 49.614 1.00 44.38 199 GLN A O 1
ATOM 1611 N N . ASN A 1 200 ? -35.994 -23.911 51.007 1.00 42.88 200 ASN A N 1
ATOM 1612 C CA . ASN A 1 200 ? -37.307 -23.989 51.658 1.00 42.88 200 ASN A CA 1
ATOM 1613 C C . ASN A 1 200 ? -38.457 -23.365 50.846 1.00 42.88 200 ASN A C 1
ATOM 1615 O O . ASN A 1 200 ? -39.612 -23.662 51.130 1.00 42.88 200 ASN A O 1
ATOM 1619 N N . GLN A 1 201 ? -38.175 -22.533 49.835 1.00 46.12 201 GLN A N 1
ATOM 1620 C CA . GLN A 1 201 ? -39.216 -21.908 49.001 1.00 46.12 201 GLN A CA 1
ATOM 1621 C C . GLN A 1 201 ? -39.614 -22.740 47.773 1.00 46.12 201 GLN A C 1
ATOM 1623 O O . GLN A 1 201 ? -40.685 -22.526 47.217 1.00 46.12 201 GLN A O 1
ATOM 1628 N N . LEU A 1 202 ? -38.786 -23.705 47.364 1.00 44.81 202 LEU A N 1
ATOM 1629 C CA . LEU A 1 202 ? -39.072 -24.604 46.236 1.00 44.81 202 LEU A CA 1
ATOM 1630 C C . LEU A 1 202 ? -39.764 -25.911 46.665 1.00 44.81 202 LEU A C 1
ATOM 1632 O O . LEU A 1 202 ? -40.158 -26.693 45.809 1.00 44.81 202 LEU A O 1
ATOM 1636 N N . LEU A 1 203 ? -39.900 -26.153 47.975 1.00 39.91 203 LEU A N 1
ATOM 1637 C CA . LEU A 1 203 ? -40.503 -27.367 48.545 1.00 39.91 203 LEU A CA 1
ATOM 1638 C C . LEU A 1 203 ? -41.953 -27.173 49.037 1.00 39.91 203 LEU A C 1
ATOM 1640 O O . LEU A 1 203 ? -42.564 -28.139 49.481 1.00 39.91 203 LEU A O 1
ATOM 1644 N N . TYR A 1 204 ? -42.505 -25.957 48.953 1.00 38.00 204 TYR A N 1
ATOM 1645 C CA . TYR A 1 204 ? -43.870 -25.627 49.396 1.00 38.00 204 TYR A CA 1
ATOM 1646 C C . TYR A 1 204 ? -44.673 -24.840 48.344 1.00 38.00 204 TYR A C 1
ATOM 1648 O O . TYR A 1 204 ? -45.343 -23.867 48.681 1.00 38.00 204 TYR A O 1
ATOM 1656 N N . ASN A 1 205 ? -44.611 -25.264 47.080 1.00 38.22 205 ASN A N 1
ATOM 1657 C CA . ASN A 1 205 ? -45.613 -24.955 46.053 1.00 38.22 205 ASN A CA 1
ATOM 1658 C C . ASN A 1 205 ? -45.930 -26.223 45.264 1.00 38.22 205 ASN A C 1
ATOM 1660 O O . ASN A 1 205 ? -44.956 -26.905 44.870 1.00 38.22 205 ASN A O 1
#

pLDDT: mean 84.5, std 12.92, range [38.0, 97.5]

Organism: Fusarium oxysporum (NCBI:txid5507)

Sequence (205 aa):
MMFWTHQDPAGDMSSSVIIYYTAVMGIRRRSMSYYPAHNSTGGLAALMWVGRALFLEYALPLYRYTTLAYHWPSRDQYHSQPERLEAIRQRYLVRGCYTPFGELIELKAFAKSIVRQEGMPGNLSWAPDGRSFVVGNDKEVKLSDFCKTYQKAIALVEERVEEMMLGLKPSFNIDVVRDDLNCRKAGWSFLQKPSPTVQNQLLYN

Radius of gyration: 32.91 Å; chains: 1; bounding box: 73×47×87 Å

Foldseek 3Di:
DCLQLDADPVLDCVVRPLVVVLVVVQADPPPRDGDALVVSLVVLVVSLVVSVVVLLCVQANCQWDPPDPDTRHHNVPDPDSVVSSVVSCVCGCDAPNSGPNNVSVVSNVVSVVVCVVVPDPQQWDADPVNQWIAGHPRDIDGVVVVVVVVVVVVVVVVVVVCVVCVNDDDDDDCVPQDDDPPDPDPPDDSVPDDDPPPVVSVVPD